Protein AF-A0A7V2AU94-F1 (afdb_monomer)

Sequence (179 aa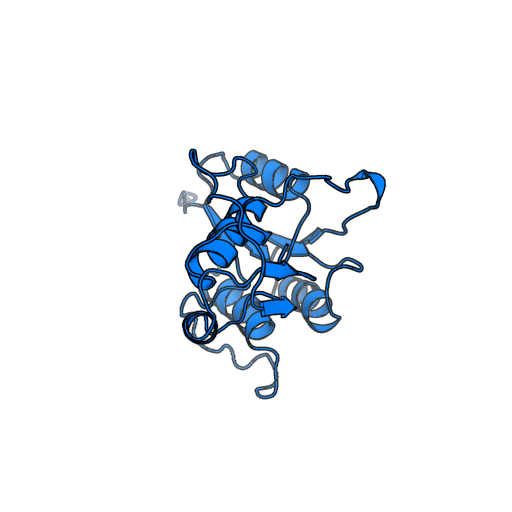):
MASSNHHKIVGYYGFPRRGLLAAARERFGPDSELVDLDLALGAPDSGLLPAAGCRIIANIVDNALHLGDRLALVVAAVGEDKCDRGRHAAMILEELGFEVVESRFPPDEYESRPLPYSVGRGPLAERIDLIMKTVVDPAPPAGPPARCEPSHGFWGVPPNDFRILDLFPETTHIYGWTR

Foldseek 3Di:
DDDDLQQAEEEEEAQFDLVVVVVVCVVRHVSHHYHYQLAPPPFDQPPPDDPVDQVSLSSNQRVDVRCPPSHQEYEQEQEVLDDVSSNVSQVVCVVVPGHYDYGYQDPVNDDDDDQLLQQAFDQVLVSLVQLVVCSNPVDRPDDRHDGDAAPEEDADDCGNDSVVSNVDHRRYGYDHRSD

Secondary structure (DSSP, 8-state):
--------EEEEESS--HHHHHHHHHHH-TTPEEEETTS---PPP-S-S-TTS-HHHHHHHHHHHHHGGGEEEEEEE-STTS-HHHHHHHHHHHHTT--EEEE---GGG------HHHHB-S-HHHHHHHHHHTTT--S--SSPPPB---SEEEESSPPS-GGGGGGS-TTEEEEGGG-

Mean predicted aligned error: 4.86 Å

pLDDT: mean 90.75, std 10.94, range [35.84, 98.44]

Solvent-accessible surface area (backbone atoms only — not comparable to full-atom values): 10432 Å² total; per-residue (Å²): 129,85,79,74,84,65,76,40,28,36,35,30,32,84,81,42,51,55,69,58,56,49,53,49,28,68,73,68,34,88,86,36,46,80,42,67,24,50,46,85,82,76,50,63,86,72,77,84,64,66,88,94,52,62,64,44,56,48,24,35,56,19,37,50,61,66,47,39,93,38,46,63,33,32,40,31,23,50,27,95,92,38,55,68,66,48,36,49,48,48,56,52,41,42,75,73,69,46,51,68,44,83,22,60,81,56,80,92,72,65,78,91,69,88,58,45,59,26,41,13,45,45,58,43,45,61,32,50,52,53,47,58,52,35,64,84,40,80,72,74,68,95,74,70,46,59,75,52,75,65,82,45,77,45,74,42,65,84,60,90,60,54,72,66,35,70,76,50,60,34,37,37,24,50,35,70,78,55,104

Nearest PDB structures (foldseek):
  5hj7-assembly1_A  TM=2.793E-01  e=5.384E-01  Mycobacterium tuberculosis H37Rv
  4g0u-assembly1_A  TM=2.849E-01  e=7.934E-01  Homo sapiens
  4tkx-assembly1_L  TM=3.675E-01  e=3.990E+00  Porphyromonas gingivalis
  8ioj-assembly1_K  TM=2.837E-01  e=9.860E+00  Synechococcus elongatus PCC 6301
  8io2-assembly1_G  TM=2.495E-01  e=9.243E+00  Synechococcus elongatus PCC 6301

Radius of gyration: 17.21 Å; Cα contacts (8 Å, |Δi|>4): 286; chains: 1; bounding box: 43×35×59 Å

Structure (mmCIF, N/CA/C/O backbone):
data_AF-A0A7V2AU94-F1
#
_entry.id   AF-A0A7V2AU94-F1
#
loop_
_atom_site.group_PDB
_atom_site.id
_atom_site.type_symbol
_atom_site.label_atom_id
_atom_site.label_alt_id
_atom_site.label_comp_id
_atom_site.label_asym_id
_atom_site.label_entity_id
_atom_site.label_seq_id
_atom_site.pdbx_PDB_ins_code
_atom_site.Cartn_x
_atom_site.Cartn_y
_atom_site.Cartn_z
_atom_site.occupancy
_atom_site.B_iso_or_equiv
_atom_site.auth_seq_id
_atom_site.auth_comp_id
_atom_site.auth_asym_id
_atom_site.auth_atom_id
_atom_site.pdbx_PDB_model_num
ATOM 1 N N . MET A 1 1 ? -8.373 -3.678 35.884 1.00 36.84 1 MET A N 1
ATOM 2 C CA . MET A 1 1 ? -8.410 -4.813 34.937 1.00 36.84 1 MET A CA 1
ATOM 3 C C . MET A 1 1 ? -7.194 -4.662 34.047 1.00 36.84 1 MET A C 1
ATOM 5 O O . MET A 1 1 ? -6.996 -3.575 33.522 1.00 36.84 1 MET A O 1
ATOM 9 N N . ALA A 1 2 ? -6.309 -5.656 34.037 1.00 35.84 2 ALA A N 1
ATOM 10 C CA . ALA A 1 2 ? -5.011 -5.564 33.379 1.00 35.84 2 ALA A CA 1
ATOM 11 C C . ALA A 1 2 ? -5.200 -5.370 31.867 1.00 35.84 2 ALA A C 1
ATOM 13 O O . ALA A 1 2 ? -5.785 -6.226 31.211 1.00 35.84 2 ALA A O 1
ATOM 14 N N . SER A 1 3 ? -4.735 -4.233 31.346 1.00 41.66 3 SER A N 1
ATOM 15 C CA . SER A 1 3 ? -4.613 -3.989 29.910 1.00 41.66 3 SER A CA 1
ATOM 16 C C . SER A 1 3 ? -3.609 -4.997 29.366 1.00 41.66 3 SER A C 1
ATOM 18 O O . SER A 1 3 ? -2.407 -4.856 29.595 1.00 41.66 3 SER A O 1
ATOM 20 N N . SER A 1 4 ? -4.096 -6.056 28.719 1.00 46.31 4 SER A N 1
ATOM 21 C CA . SER A 1 4 ? -3.248 -6.953 27.949 1.00 46.31 4 SER A CA 1
ATOM 22 C C . SER A 1 4 ? -2.490 -6.107 26.931 1.00 46.31 4 SER A C 1
ATOM 24 O O . SER A 1 4 ? -3.073 -5.366 26.140 1.00 46.31 4 SER A O 1
ATOM 26 N N . ASN A 1 5 ? -1.166 -6.176 27.003 1.00 48.56 5 ASN A N 1
ATOM 27 C CA . ASN A 1 5 ? -0.245 -5.500 26.102 1.00 48.56 5 ASN A CA 1
ATOM 28 C C . ASN A 1 5 ? -0.288 -6.212 24.734 1.00 48.56 5 ASN A C 1
ATOM 30 O O . ASN A 1 5 ? 0.670 -6.861 24.320 1.00 48.56 5 ASN A O 1
ATOM 34 N N . HIS A 1 6 ? -1.453 -6.211 24.078 1.00 56.62 6 HIS A N 1
ATOM 35 C CA . HIS A 1 6 ? -1.570 -6.691 22.710 1.00 56.62 6 HIS A CA 1
ATOM 36 C C . HIS A 1 6 ? -0.678 -5.801 21.855 1.00 56.62 6 HIS A C 1
ATOM 38 O O . HIS A 1 6 ? -0.854 -4.585 21.876 1.00 56.62 6 HIS A O 1
ATOM 44 N N . HIS A 1 7 ? 0.270 -6.405 21.130 1.00 67.00 7 HIS A N 1
ATOM 45 C CA . HIS A 1 7 ? 0.991 -5.718 20.063 1.00 67.00 7 HIS A CA 1
ATOM 46 C C . HIS A 1 7 ? -0.040 -5.004 19.190 1.00 67.00 7 HIS A C 1
ATOM 48 O O . HIS A 1 7 ? -0.907 -5.641 18.586 1.00 67.00 7 HIS A O 1
ATOM 54 N N . LYS A 1 8 ? -0.002 -3.675 19.233 1.00 85.62 8 LYS A N 1
ATOM 55 C CA . LYS A 1 8 ? -0.923 -2.814 18.507 1.00 85.62 8 LYS A CA 1
ATOM 56 C C . LYS A 1 8 ? -0.414 -2.691 17.074 1.00 85.62 8 LYS A C 1
ATOM 58 O O . LYS A 1 8 ? 0.750 -2.361 16.854 1.00 85.62 8 LYS A O 1
ATOM 63 N N . ILE A 1 9 ? -1.289 -3.003 16.127 1.00 95.38 9 ILE A N 1
ATOM 64 C CA . ILE A 1 9 ? -1.027 -2.956 14.689 1.00 95.38 9 ILE A CA 1
ATOM 65 C C . ILE A 1 9 ? -1.516 -1.611 14.163 1.00 95.38 9 ILE A C 1
ATOM 67 O O . ILE A 1 9 ? -2.618 -1.176 14.496 1.00 95.38 9 ILE A O 1
ATOM 71 N N . VAL A 1 10 ? -0.716 -0.969 13.324 1.00 97.00 10 VAL A N 1
ATOM 72 C CA . VAL A 1 10 ? -1.120 0.202 12.550 1.00 97.00 10 VAL A CA 1
ATOM 73 C C . VAL A 1 10 ? -1.365 -0.258 11.121 1.00 97.00 10 VAL A C 1
ATOM 75 O O . VAL A 1 10 ? -0.441 -0.656 10.412 1.00 97.00 10 VAL A O 1
ATOM 78 N N . GLY A 1 11 ? -2.624 -0.223 10.700 1.00 97.62 11 GLY A N 1
ATOM 79 C CA . GLY A 1 11 ? -2.990 -0.490 9.317 1.00 97.62 11 GLY A CA 1
ATOM 80 C C . GLY A 1 11 ? -2.738 0.737 8.452 1.00 97.62 11 GLY A C 1
ATOM 81 O O . GLY A 1 11 ? -2.863 1.873 8.910 1.00 97.62 11 GLY A O 1
ATOM 82 N N . TYR A 1 12 ? -2.413 0.529 7.187 1.00 97.56 12 TYR A N 1
ATOM 83 C CA . TYR A 1 12 ? -2.373 1.597 6.197 1.00 97.56 12 TYR A CA 1
ATOM 84 C C . TYR A 1 12 ? -2.779 1.074 4.824 1.00 97.56 12 TYR A C 1
ATOM 86 O O . TYR A 1 12 ? -2.771 -0.131 4.601 1.00 97.56 12 TYR A O 1
ATOM 94 N N . TYR A 1 13 ? -3.149 1.962 3.906 1.00 96.25 13 TYR A N 1
ATOM 95 C CA . TYR A 1 13 ? -3.383 1.586 2.511 1.00 96.25 13 TYR A CA 1
ATOM 96 C C . TYR A 1 13 ? -3.096 2.744 1.556 1.00 96.25 13 TYR A C 1
ATOM 98 O O . TYR A 1 13 ? -3.179 3.917 1.932 1.00 96.25 13 TYR A O 1
ATOM 106 N N . GLY A 1 14 ? -2.826 2.423 0.289 1.00 92.44 14 GLY A N 1
ATOM 107 C CA . GLY A 1 14 ? -2.377 3.382 -0.715 1.00 92.44 14 GLY A CA 1
ATOM 108 C C . GLY A 1 14 ? -0.988 3.941 -0.410 1.00 92.44 14 GLY A C 1
ATOM 109 O O . GLY A 1 14 ? -0.134 3.250 0.138 1.00 92.44 14 GLY A O 1
ATOM 110 N N . PHE A 1 15 ? -0.767 5.208 -0.768 1.00 90.69 15 PHE A N 1
ATOM 111 C CA . PHE A 1 15 ? 0.488 5.912 -0.508 1.00 90.69 15 PHE A CA 1
ATOM 112 C C . PHE A 1 15 ? 0.282 7.030 0.527 1.00 90.69 15 PHE A C 1
ATOM 114 O O . PHE A 1 15 ? 0.257 8.213 0.178 1.00 90.69 15 PHE A O 1
ATOM 121 N N . PRO A 1 16 ? 0.062 6.687 1.811 1.00 92.50 16 PRO A N 1
ATOM 122 C CA . PRO A 1 16 ? -0.135 7.695 2.834 1.00 92.50 16 PRO A CA 1
ATOM 123 C C . PRO A 1 16 ? 1.164 8.458 3.110 1.00 92.50 16 PRO A C 1
ATOM 125 O O . PRO A 1 16 ? 2.274 7.961 2.915 1.00 92.50 16 PRO A O 1
ATOM 128 N N . ARG A 1 17 ? 1.026 9.674 3.638 1.00 91.50 17 ARG A N 1
ATOM 129 C CA . ARG A 1 17 ? 2.153 10.499 4.066 1.00 91.50 17 ARG A CA 1
ATOM 130 C C . ARG A 1 17 ? 2.955 9.768 5.134 1.00 91.50 17 ARG A C 1
ATOM 132 O O . ARG A 1 17 ? 2.431 9.406 6.189 1.00 91.50 17 ARG A O 1
ATOM 139 N N . ARG A 1 18 ? 4.262 9.645 4.917 1.00 88.94 18 ARG A N 1
ATOM 140 C CA . ARG A 1 18 ? 5.166 8.990 5.873 1.00 88.94 18 ARG A CA 1
ATOM 141 C C . ARG A 1 18 ? 5.208 9.657 7.236 1.00 88.94 18 ARG A C 1
ATOM 143 O O . ARG A 1 18 ? 5.352 8.959 8.231 1.00 88.94 18 ARG A O 1
ATOM 150 N N . GLY A 1 19 ? 5.038 10.979 7.295 1.00 91.00 19 GLY A N 1
ATOM 151 C CA . GLY A 1 19 ? 4.930 11.694 8.567 1.00 91.00 19 GLY A CA 1
ATOM 152 C C . GLY A 1 19 ? 3.781 11.174 9.438 1.00 91.00 19 GLY A C 1
ATOM 153 O O . GLY A 1 19 ? 3.938 11.070 10.649 1.00 91.00 19 GLY A O 1
ATOM 154 N N . LEU A 1 20 ? 2.662 10.760 8.829 1.00 94.12 20 LEU A N 1
ATOM 155 C CA . LEU A 1 20 ? 1.528 10.176 9.552 1.00 94.12 20 LEU A CA 1
ATOM 156 C C . LEU A 1 20 ? 1.828 8.750 10.024 1.00 94.12 20 LEU A C 1
ATOM 158 O O . LEU A 1 20 ? 1.499 8.403 11.155 1.00 94.12 20 LEU A O 1
ATOM 162 N N . LEU A 1 21 ? 2.507 7.945 9.201 1.00 93.19 21 LEU A N 1
ATOM 163 C CA . LEU A 1 21 ? 2.978 6.615 9.604 1.00 93.19 21 LEU A CA 1
ATOM 164 C C . LEU A 1 21 ? 3.995 6.695 10.756 1.00 93.19 21 LEU A C 1
ATOM 166 O O . LEU A 1 21 ? 3.933 5.904 11.696 1.00 93.19 21 LEU A O 1
ATOM 170 N N . ALA A 1 22 ? 4.910 7.665 10.713 1.00 91.44 22 ALA A N 1
ATOM 171 C CA . ALA A 1 22 ? 5.879 7.910 11.777 1.00 91.44 22 ALA A CA 1
ATOM 172 C C . ALA A 1 22 ? 5.186 8.356 13.072 1.00 91.44 22 ALA A C 1
ATOM 174 O O . ALA A 1 22 ? 5.412 7.748 14.115 1.00 91.44 22 ALA A O 1
ATOM 175 N N . ALA A 1 23 ? 4.273 9.331 12.998 1.00 93.81 23 ALA A N 1
ATOM 176 C CA . ALA A 1 23 ? 3.490 9.789 14.147 1.00 93.81 23 ALA A CA 1
ATOM 177 C C . ALA A 1 23 ? 2.641 8.662 14.766 1.00 93.81 23 ALA A C 1
ATOM 179 O O . ALA A 1 23 ? 2.518 8.561 15.987 1.00 93.81 23 ALA A O 1
ATOM 180 N N . ALA A 1 24 ? 2.087 7.775 13.934 1.00 93.94 24 ALA A N 1
ATOM 181 C CA . ALA A 1 24 ? 1.397 6.577 14.393 1.00 93.94 24 ALA A CA 1
ATOM 182 C C . ALA A 1 24 ? 2.338 5.647 15.180 1.00 93.94 24 ALA A C 1
ATOM 184 O O . ALA A 1 24 ? 2.018 5.258 16.304 1.00 93.94 24 ALA A O 1
ATOM 185 N N . ARG A 1 25 ? 3.531 5.345 14.653 1.00 90.19 25 ARG A N 1
ATOM 186 C CA . ARG A 1 25 ? 4.523 4.532 15.378 1.00 90.19 25 ARG A CA 1
ATOM 187 C C . ARG A 1 25 ? 5.003 5.198 16.666 1.00 90.19 25 ARG A C 1
ATOM 189 O O . ARG A 1 25 ? 5.169 4.519 17.670 1.00 90.19 25 ARG A O 1
ATOM 196 N N . GLU A 1 26 ? 5.181 6.514 16.680 1.00 91.75 26 GLU A N 1
ATOM 197 C CA . GLU A 1 26 ? 5.523 7.254 17.901 1.00 91.75 26 GLU A CA 1
ATOM 198 C C . GLU A 1 26 ? 4.424 7.133 18.964 1.00 91.75 26 GLU A C 1
ATOM 200 O O . GLU A 1 26 ? 4.722 6.934 20.142 1.00 91.75 26 GLU A O 1
ATOM 205 N N . ARG A 1 27 ? 3.151 7.190 18.553 1.00 93.75 27 ARG A N 1
ATOM 206 C CA . ARG A 1 27 ? 2.002 7.086 19.461 1.00 93.75 27 ARG A CA 1
ATOM 207 C C . ARG A 1 27 ? 1.816 5.684 20.045 1.00 93.75 27 ARG A C 1
ATOM 209 O O . ARG A 1 27 ? 1.464 5.571 21.217 1.00 93.75 27 ARG A O 1
ATOM 216 N N . PHE A 1 28 ? 2.005 4.633 19.248 1.00 91.31 28 PHE A N 1
ATOM 217 C CA . PHE A 1 28 ? 1.718 3.247 19.657 1.00 91.31 28 PHE A CA 1
ATOM 218 C C . PHE A 1 28 ? 2.963 2.421 20.006 1.00 91.31 28 PHE A C 1
ATOM 220 O O . PHE A 1 28 ? 2.836 1.294 20.482 1.00 91.31 28 PHE A O 1
ATOM 227 N N . GLY A 1 29 ? 4.152 2.999 19.838 1.00 86.88 29 GLY A N 1
ATOM 228 C CA . GLY A 1 29 ? 5.441 2.405 20.170 1.00 86.88 29 GLY A CA 1
ATOM 229 C C . GLY A 1 29 ? 6.247 2.003 18.928 1.00 86.88 29 GLY A C 1
ATOM 230 O O . GLY A 1 29 ? 5.673 1.612 17.908 1.00 86.88 29 GLY A O 1
ATOM 231 N N . PRO A 1 30 ? 7.591 2.051 18.996 1.00 81.88 30 PRO A N 1
ATOM 232 C CA . PRO A 1 30 ? 8.464 1.758 17.855 1.00 81.88 30 PRO A CA 1
ATOM 233 C C . PRO A 1 30 ? 8.320 0.321 17.332 1.00 81.88 30 PRO A C 1
ATOM 235 O O . PRO A 1 30 ? 8.557 0.096 16.145 1.00 81.88 30 PRO A O 1
ATOM 238 N N . ASP A 1 31 ? 7.888 -0.606 18.189 1.00 83.62 31 ASP A N 1
ATOM 239 C CA . ASP A 1 31 ? 7.641 -2.017 17.867 1.00 83.62 31 ASP A CA 1
ATOM 240 C C . ASP A 1 31 ? 6.240 -2.269 17.278 1.00 83.62 31 ASP A C 1
ATOM 242 O O . ASP A 1 31 ? 5.876 -3.417 17.020 1.00 83.62 31 ASP A O 1
ATOM 246 N N . SER A 1 32 ? 5.429 -1.220 17.077 1.00 87.25 32 SER A N 1
ATOM 247 C CA . SER A 1 32 ? 4.147 -1.355 16.380 1.00 87.25 32 SER A CA 1
ATOM 248 C C . SER A 1 32 ? 4.367 -1.802 14.936 1.00 87.25 32 SER A C 1
ATOM 250 O O . SER A 1 32 ? 5.183 -1.248 14.193 1.00 87.25 32 SER A O 1
ATOM 252 N N . GLU A 1 33 ? 3.629 -2.836 14.546 1.00 92.19 33 GLU A N 1
ATOM 253 C CA . GLU A 1 33 ? 3.683 -3.393 13.202 1.00 92.19 33 GLU A CA 1
ATOM 254 C C . GLU A 1 33 ? 2.899 -2.494 12.241 1.00 92.19 33 GLU A C 1
ATOM 256 O O . GLU A 1 33 ? 1.748 -2.146 12.515 1.00 92.19 33 GLU A O 1
ATOM 261 N N . LEU A 1 34 ? 3.516 -2.133 11.112 1.00 94.06 34 LEU A N 1
ATOM 262 C CA . LEU A 1 34 ? 2.830 -1.478 10.001 1.00 94.06 34 LEU A CA 1
ATOM 263 C C . LEU A 1 34 ? 2.335 -2.545 9.024 1.00 94.06 34 LEU A C 1
ATOM 265 O O . LEU A 1 34 ? 3.146 -3.249 8.423 1.00 94.06 34 LEU A O 1
ATOM 269 N N . VAL A 1 35 ? 1.022 -2.630 8.833 1.00 95.75 35 VAL A N 1
ATOM 270 C CA . VAL A 1 35 ? 0.394 -3.619 7.948 1.00 95.75 35 VAL A CA 1
ATOM 271 C C . VAL A 1 35 ? -0.273 -2.920 6.771 1.00 95.75 35 VAL A C 1
ATOM 273 O O . VAL A 1 35 ? -1.150 -2.079 6.963 1.00 95.75 35 VAL A O 1
ATOM 276 N N . ASP A 1 36 ? 0.126 -3.296 5.555 1.00 95.88 36 ASP A N 1
ATOM 277 C CA . ASP A 1 36 ? -0.529 -2.847 4.326 1.00 95.88 36 ASP A CA 1
ATOM 278 C C . ASP A 1 36 ? -1.849 -3.604 4.132 1.00 95.88 36 ASP A C 1
ATOM 280 O O . ASP A 1 36 ? -1.872 -4.813 3.886 1.00 95.88 36 ASP A O 1
ATOM 284 N N . LEU A 1 37 ? -2.958 -2.884 4.258 1.00 97.31 37 LEU A N 1
ATOM 285 C CA . LEU A 1 37 ? -4.305 -3.417 4.131 1.00 97.31 37 LEU A CA 1
ATOM 286 C C . LEU A 1 37 ? -4.730 -3.603 2.664 1.00 97.31 37 LEU A C 1
ATOM 288 O O . LEU A 1 37 ? -5.718 -4.299 2.433 1.00 97.31 37 LEU A O 1
ATOM 292 N N . ASP A 1 38 ? -4.003 -3.052 1.677 1.00 94.38 38 ASP A N 1
ATOM 293 C CA . ASP A 1 38 ? -4.271 -3.299 0.248 1.00 94.38 38 ASP A CA 1
ATOM 294 C C . ASP A 1 38 ? -3.996 -4.780 -0.127 1.00 94.38 38 ASP A C 1
ATOM 296 O O . ASP A 1 38 ? -4.564 -5.312 -1.093 1.00 94.38 38 ASP A O 1
ATOM 300 N N . LEU A 1 39 ? -3.144 -5.467 0.647 1.00 93.25 39 LEU A N 1
ATOM 301 C CA . LEU A 1 39 ? -2.669 -6.827 0.381 1.00 93.25 39 LEU A CA 1
ATOM 302 C C . LEU A 1 39 ? -3.692 -7.919 0.721 1.00 93.25 39 LEU A C 1
ATOM 304 O O . LEU A 1 39 ? -4.502 -7.812 1.639 1.00 93.25 39 LEU A O 1
ATOM 308 N N . ALA A 1 40 ? -3.602 -9.046 0.015 1.00 92.94 40 ALA A N 1
ATOM 309 C CA . ALA A 1 40 ? -4.390 -10.237 0.314 1.00 92.94 40 ALA A CA 1
ATOM 310 C C . ALA A 1 40 ? -3.791 -11.010 1.509 1.00 92.94 40 ALA A C 1
ATOM 312 O O . ALA A 1 40 ? -3.080 -11.996 1.324 1.00 92.94 40 ALA A O 1
ATOM 313 N N . LEU A 1 41 ? -4.093 -10.583 2.742 1.00 93.81 41 LEU A N 1
ATOM 314 C CA . LEU A 1 41 ? -3.570 -11.194 3.979 1.00 93.81 41 LEU A CA 1
ATOM 315 C C . LEU A 1 41 ? -4.317 -12.472 4.408 1.00 93.81 41 LEU A C 1
ATOM 317 O O . LEU A 1 41 ? -4.023 -13.048 5.453 1.00 93.81 41 LEU A O 1
ATOM 321 N N . GLY A 1 42 ? -5.289 -12.923 3.609 1.00 94.50 42 GLY A N 1
ATOM 322 C CA . GLY A 1 42 ? -6.082 -14.124 3.885 1.00 94.50 42 GLY A CA 1
ATOM 323 C C . GLY A 1 42 ? -7.261 -13.907 4.838 1.00 94.50 42 GLY A C 1
ATOM 324 O O . GLY A 1 42 ? -7.807 -14.887 5.344 1.00 94.50 42 GLY A O 1
ATOM 325 N N . ALA A 1 43 ? -7.664 -12.656 5.079 1.00 97.12 43 ALA A N 1
ATOM 326 C CA . ALA A 1 43 ? -8.885 -12.354 5.816 1.00 97.12 43 ALA A CA 1
ATOM 327 C C . ALA A 1 43 ? -10.132 -12.944 5.118 1.00 97.12 43 ALA A C 1
ATOM 329 O O . ALA A 1 43 ? -10.175 -13.015 3.884 1.00 97.12 43 ALA A O 1
ATOM 330 N N . PRO A 1 44 ? -11.142 -13.396 5.883 1.00 97.19 44 PRO A N 1
ATOM 331 C CA . PRO A 1 44 ? -12.405 -13.855 5.317 1.00 97.19 44 PRO A CA 1
ATOM 332 C C . PRO A 1 44 ? -13.193 -12.685 4.710 1.00 97.19 44 PRO A C 1
ATOM 334 O O . PRO A 1 44 ? -13.158 -11.579 5.241 1.00 97.19 44 PRO A O 1
ATOM 337 N N . ASP A 1 45 ? -13.947 -12.962 3.643 1.00 96.19 45 ASP A N 1
ATOM 338 C CA . ASP A 1 45 ? -14.870 -11.993 3.036 1.00 96.19 45 ASP A CA 1
ATOM 339 C C . ASP A 1 45 ? -15.940 -11.582 4.058 1.00 96.19 45 ASP A C 1
ATOM 341 O O . ASP A 1 45 ? -16.688 -12.424 4.566 1.00 96.19 45 ASP A O 1
ATOM 345 N N . SER A 1 46 ? -15.995 -10.290 4.373 1.00 94.94 46 SER A N 1
ATOM 346 C CA . SER A 1 46 ? -16.957 -9.725 5.320 1.00 94.94 46 SER A CA 1
ATOM 347 C C . SER A 1 46 ? -18.385 -9.671 4.775 1.00 94.94 46 SER A C 1
ATOM 349 O O . SER A 1 46 ? -19.333 -9.545 5.551 1.00 94.94 46 SER A O 1
ATOM 351 N N . GLY A 1 47 ? -18.561 -9.722 3.450 1.00 94.56 47 GLY A N 1
ATOM 352 C CA . GLY A 1 47 ? -19.846 -9.526 2.781 1.00 94.56 47 GLY A CA 1
ATOM 353 C C . GLY A 1 47 ? -20.393 -8.094 2.861 1.00 94.56 47 GLY A C 1
ATOM 354 O O . GLY A 1 47 ? -21.522 -7.857 2.431 1.00 94.56 47 GLY A O 1
ATOM 355 N N . LEU A 1 48 ? -19.625 -7.134 3.397 1.00 93.62 48 LEU A N 1
ATOM 356 C CA . LEU A 1 48 ? -20.052 -5.734 3.522 1.00 93.62 48 LEU A CA 1
ATOM 357 C C . LEU A 1 48 ? -19.988 -4.970 2.199 1.00 93.62 48 LEU A C 1
ATOM 359 O O . LEU A 1 48 ? -20.720 -3.999 2.003 1.00 93.62 48 LEU A O 1
ATOM 363 N N . LEU A 1 49 ? -19.105 -5.387 1.291 1.00 94.62 49 LEU A N 1
ATOM 364 C CA . LEU A 1 49 ? -18.908 -4.727 0.007 1.00 94.62 49 LEU A CA 1
ATOM 365 C C . LEU A 1 49 ? -19.556 -5.511 -1.142 1.00 94.62 49 LEU A C 1
ATOM 367 O O . LEU A 1 49 ? -19.641 -6.739 -1.098 1.00 94.62 49 LEU A O 1
ATOM 371 N N . PRO A 1 50 ? -19.967 -4.835 -2.232 1.00 92.94 50 PRO A N 1
ATOM 372 C CA . PRO A 1 50 ? -20.469 -5.521 -3.416 1.00 92.94 50 PRO A CA 1
ATOM 373 C C . PRO A 1 50 ? -19.431 -6.478 -4.017 1.00 92.94 50 PRO A C 1
ATOM 375 O O . PRO A 1 50 ? -18.298 -6.080 -4.294 1.00 92.94 50 PRO A O 1
ATOM 378 N N . ALA A 1 51 ? -19.855 -7.704 -4.341 1.00 90.25 51 ALA A N 1
ATOM 379 C CA . ALA A 1 51 ? -18.988 -8.735 -4.925 1.00 90.25 51 ALA A CA 1
ATOM 380 C C . ALA A 1 51 ? -18.348 -8.324 -6.269 1.00 90.25 51 ALA A C 1
ATOM 382 O O . ALA A 1 51 ? -17.232 -8.734 -6.580 1.00 90.25 51 ALA A O 1
ATOM 383 N N . ALA A 1 52 ? -19.007 -7.459 -7.052 1.00 91.06 52 ALA A N 1
ATOM 384 C CA . ALA A 1 52 ? -18.466 -6.861 -8.284 1.00 91.06 52 ALA A CA 1
ATOM 385 C C . ALA A 1 52 ? -17.492 -5.685 -7.999 1.00 91.06 52 ALA A C 1
ATOM 387 O O . ALA A 1 52 ? -17.480 -4.646 -8.672 1.00 91.06 52 ALA A O 1
ATOM 388 N N . GLY A 1 53 ? -16.718 -5.826 -6.926 1.00 90.00 53 GLY A N 1
ATOM 389 C CA . GLY A 1 53 ? -15.864 -4.815 -6.323 1.00 90.00 53 GLY A CA 1
ATOM 390 C C . GLY A 1 53 ? -14.431 -4.805 -6.856 1.00 90.00 53 GLY A C 1
ATOM 391 O O . GLY A 1 53 ? -13.986 -5.712 -7.552 1.00 90.00 53 GLY A O 1
ATOM 392 N N . CYS A 1 54 ? -13.675 -3.769 -6.480 1.00 93.19 54 CYS A N 1
ATOM 393 C CA . CYS A 1 54 ? -12.219 -3.826 -6.593 1.00 93.19 54 CYS A CA 1
ATOM 394 C C . CYS A 1 54 ? -11.720 -4.698 -5.439 1.00 93.19 54 CYS A C 1
ATOM 396 O O . CYS A 1 54 ? -12.011 -4.378 -4.288 1.00 93.19 54 CYS A O 1
ATOM 398 N N . ARG A 1 55 ? -10.975 -5.771 -5.732 1.00 94.62 55 ARG A N 1
ATOM 399 C CA . ARG A 1 55 ? -10.504 -6.699 -4.693 1.00 94.62 55 ARG A CA 1
ATOM 400 C C . ARG A 1 55 ? -9.622 -6.017 -3.648 1.00 94.62 55 ARG A C 1
ATOM 402 O O . ARG A 1 55 ? -9.770 -6.320 -2.478 1.00 94.62 55 ARG A O 1
ATOM 409 N N . ILE A 1 56 ? -8.790 -5.059 -4.049 1.00 94.75 56 ILE A N 1
ATOM 410 C CA . ILE A 1 56 ? -7.954 -4.291 -3.115 1.00 94.75 56 ILE A CA 1
ATOM 411 C C . ILE A 1 56 ? -8.822 -3.587 -2.060 1.00 94.75 56 ILE A C 1
ATOM 413 O O . ILE A 1 56 ? -8.505 -3.609 -0.883 1.00 94.75 56 ILE A O 1
ATOM 417 N N . ILE A 1 57 ? -9.973 -3.034 -2.457 1.00 96.44 57 ILE A N 1
ATOM 418 C CA . ILE A 1 57 ? -10.882 -2.355 -1.521 1.00 96.44 57 ILE A CA 1
ATOM 419 C C . ILE A 1 57 ? -11.555 -3.344 -0.564 1.00 96.44 57 ILE A C 1
ATOM 421 O O . ILE A 1 57 ? -11.727 -3.028 0.608 1.00 96.44 57 ILE A O 1
ATOM 425 N N . ALA A 1 58 ? -11.900 -4.542 -1.047 1.00 96.81 58 ALA A N 1
ATOM 426 C CA . ALA A 1 58 ? -12.378 -5.618 -0.181 1.00 96.81 58 ALA A CA 1
ATOM 427 C C . ALA A 1 58 ? -11.301 -6.050 0.818 1.00 96.81 58 ALA A C 1
ATOM 429 O O . ALA A 1 58 ? -11.584 -6.072 2.009 1.00 96.81 58 ALA A O 1
ATOM 430 N N . ASN A 1 59 ? -10.056 -6.249 0.366 1.00 97.44 59 ASN A N 1
ATOM 431 C CA . ASN A 1 59 ? -8.936 -6.564 1.251 1.00 97.44 59 ASN A CA 1
ATOM 432 C C . ASN A 1 59 ? -8.804 -5.525 2.373 1.00 97.44 59 ASN A C 1
ATOM 434 O O . ASN A 1 59 ? -8.688 -5.923 3.525 1.00 97.44 59 ASN A O 1
ATOM 438 N N . ILE A 1 60 ? -8.895 -4.220 2.074 1.00 97.94 60 ILE A N 1
ATOM 439 C CA . ILE A 1 60 ? -8.788 -3.170 3.101 1.00 97.94 60 ILE A CA 1
ATOM 440 C C . ILE A 1 60 ? -9.798 -3.394 4.235 1.00 97.94 60 ILE A C 1
ATOM 442 O O . ILE A 1 60 ? -9.424 -3.399 5.409 1.00 97.94 60 ILE A O 1
ATOM 446 N N . VAL A 1 61 ? -11.072 -3.587 3.882 1.00 98.25 61 VAL A N 1
ATOM 447 C CA . VAL A 1 61 ? -12.166 -3.740 4.853 1.00 98.25 61 VAL A CA 1
ATOM 448 C C . VAL A 1 61 ? -12.094 -5.093 5.565 1.00 98.25 61 VAL A C 1
ATOM 450 O O . VA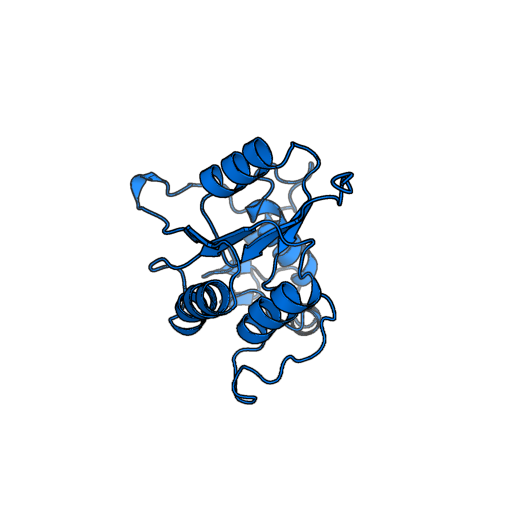L A 1 61 ? -12.173 -5.147 6.792 1.00 98.25 61 VAL A O 1
ATOM 453 N N . ASP A 1 62 ? -11.885 -6.176 4.818 1.00 98.19 62 ASP A N 1
ATOM 454 C CA . ASP A 1 62 ? -11.826 -7.540 5.348 1.00 98.19 62 ASP A CA 1
ATOM 455 C C . ASP A 1 62 ? -10.633 -7.713 6.298 1.00 98.19 62 ASP A C 1
ATOM 457 O O . ASP A 1 62 ? -10.780 -8.250 7.399 1.00 98.19 62 ASP A O 1
ATOM 461 N N . ASN A 1 63 ? -9.457 -7.199 5.921 1.00 98.44 63 ASN A N 1
ATOM 462 C CA . ASN A 1 63 ? -8.267 -7.218 6.767 1.00 98.44 63 ASN A CA 1
ATOM 463 C C . ASN A 1 63 ? -8.498 -6.416 8.050 1.00 98.44 63 ASN A C 1
ATOM 465 O O . ASN A 1 63 ? -8.167 -6.904 9.129 1.00 98.44 63 ASN A O 1
ATOM 469 N N . ALA A 1 64 ? -9.086 -5.219 7.963 1.00 98.31 64 ALA A N 1
ATOM 470 C CA . 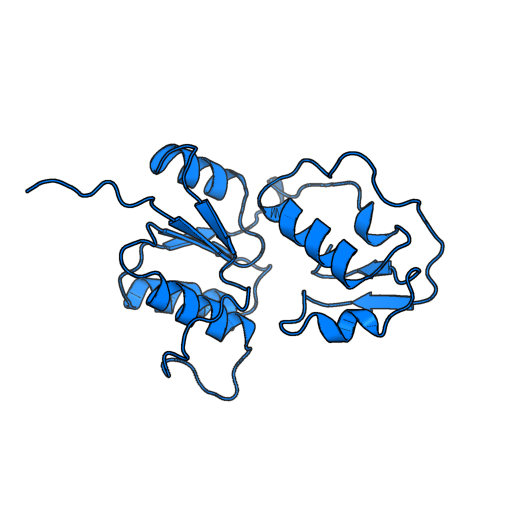ALA A 1 64 ? -9.342 -4.400 9.144 1.00 98.31 64 ALA A CA 1
ATOM 471 C C . ALA A 1 64 ? -10.276 -5.102 10.144 1.00 98.31 64 ALA A C 1
ATOM 473 O O . ALA A 1 64 ? -9.952 -5.214 11.329 1.00 98.31 64 ALA A O 1
ATOM 474 N N . LEU A 1 65 ? -11.384 -5.665 9.653 1.00 98.06 65 LEU A N 1
ATOM 475 C CA . LEU A 1 65 ? -12.322 -6.447 10.461 1.00 98.06 65 LEU A CA 1
ATOM 476 C C . LEU A 1 65 ? -11.678 -7.691 11.069 1.00 98.06 65 LEU A C 1
ATOM 478 O O . LEU A 1 65 ? -11.907 -8.000 12.237 1.00 98.06 65 LEU A O 1
ATOM 482 N N . HIS A 1 66 ? -10.850 -8.396 10.299 1.00 97.75 66 HIS A N 1
ATOM 483 C CA . HIS A 1 66 ? -10.158 -9.588 10.774 1.00 97.75 66 HIS A CA 1
ATOM 484 C C . HIS A 1 66 ? -9.098 -9.278 11.843 1.00 97.75 66 HIS A C 1
ATOM 486 O O . HIS A 1 6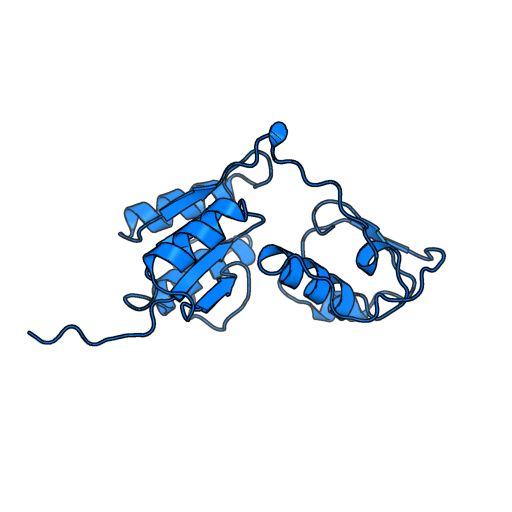6 ? -8.870 -10.072 12.762 1.00 97.75 66 HIS A O 1
ATOM 492 N N . LEU A 1 67 ? -8.434 -8.124 11.743 1.00 96.88 67 LEU A N 1
ATOM 493 C CA . LEU A 1 67 ? -7.486 -7.660 12.753 1.00 96.88 67 LEU A CA 1
ATOM 494 C C . LEU A 1 67 ? -8.203 -7.238 14.047 1.00 96.88 67 LEU A C 1
ATOM 496 O O . LEU A 1 67 ? -7.684 -7.530 15.132 1.00 96.88 67 LEU A O 1
ATOM 500 N N . GLY A 1 68 ? -9.387 -6.625 13.940 1.00 95.56 6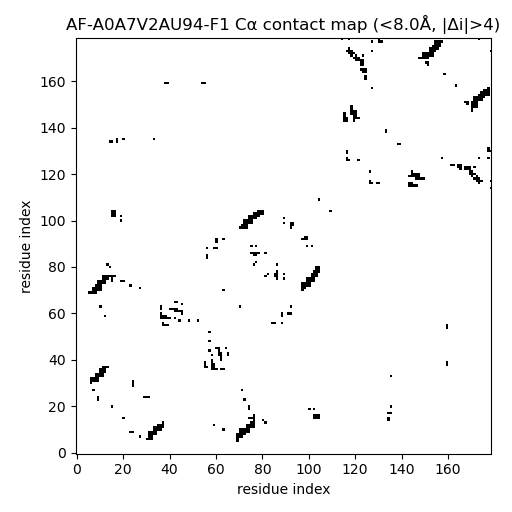8 GLY A N 1
ATOM 501 C CA . GLY A 1 68 ? -10.260 -6.279 15.067 1.00 95.56 68 GLY A CA 1
ATOM 502 C C . GLY A 1 68 ? -9.542 -5.430 16.119 1.00 95.56 68 GLY A C 1
ATOM 503 O O . GLY A 1 68 ? -8.820 -4.499 15.780 1.00 95.56 68 GLY A O 1
ATOM 504 N N . ASP A 1 69 ? -9.653 -5.801 17.398 1.00 93.69 69 ASP A N 1
ATOM 505 C CA . ASP A 1 69 ? -9.070 -5.062 18.538 1.00 93.69 69 ASP A CA 1
ATOM 506 C C . ASP A 1 69 ? -7.531 -4.917 18.510 1.00 93.69 69 ASP A C 1
ATOM 508 O O . ASP A 1 69 ? -6.944 -4.126 19.270 1.00 93.69 69 ASP A O 1
ATOM 512 N N . ARG A 1 70 ? -6.851 -5.699 17.658 1.00 94.94 70 ARG A N 1
ATOM 513 C CA . ARG A 1 70 ? -5.404 -5.572 17.427 1.00 94.94 70 ARG A CA 1
ATOM 514 C C . ARG A 1 70 ? -5.070 -4.370 16.549 1.00 94.94 70 ARG A C 1
ATOM 516 O O . ARG A 1 70 ? -3.983 -3.815 16.707 1.00 94.94 70 ARG A O 1
ATOM 523 N N . LEU A 1 71 ? -5.978 -3.968 15.659 1.00 96.94 71 LEU A N 1
ATOM 524 C CA . LEU A 1 71 ? -5.823 -2.800 14.802 1.00 96.94 71 LEU A CA 1
ATOM 525 C C . LEU A 1 71 ? -6.071 -1.534 15.623 1.00 96.94 71 LEU A C 1
ATOM 527 O O . LEU A 1 71 ? -7.182 -1.259 16.063 1.00 96.94 71 LEU A O 1
ATOM 531 N N . ALA A 1 72 ? -5.006 -0.785 15.876 1.00 96.19 72 ALA A N 1
ATOM 532 C CA . ALA A 1 72 ? -5.037 0.411 16.705 1.00 96.19 72 ALA A CA 1
ATOM 533 C C . ALA A 1 72 ? -5.567 1.630 15.951 1.00 96.19 72 ALA A C 1
ATOM 535 O O . ALA A 1 72 ? -6.272 2.446 16.534 1.00 96.19 72 ALA A O 1
ATOM 536 N N . LEU A 1 73 ? -5.188 1.748 14.678 1.00 97.38 73 LEU A N 1
ATOM 537 C CA . LEU A 1 73 ? -5.615 2.804 13.769 1.00 97.38 73 LEU A CA 1
ATOM 538 C C . LEU A 1 73 ? -5.396 2.384 12.315 1.00 97.38 73 LEU A C 1
ATOM 540 O O . LEU A 1 73 ? -4.607 1.475 12.037 1.00 97.38 73 LEU A O 1
ATOM 544 N N . VAL A 1 74 ? -6.018 3.121 11.399 1.00 98.38 74 VAL A N 1
ATOM 545 C CA . VAL A 1 74 ? -5.763 3.037 9.960 1.00 98.38 74 VAL A CA 1
ATOM 546 C C . VAL A 1 74 ? -5.285 4.384 9.425 1.00 98.38 74 VAL A C 1
ATOM 548 O O . VAL A 1 74 ? -5.991 5.379 9.550 1.00 98.38 74 VAL A O 1
ATOM 551 N N . VAL A 1 75 ? -4.106 4.430 8.798 1.00 97.81 75 VAL A N 1
ATOM 552 C CA . VAL A 1 75 ? -3.658 5.598 8.021 1.00 97.81 75 VAL A CA 1
ATOM 553 C C . VAL A 1 75 ? -4.129 5.431 6.578 1.00 97.81 75 VAL A C 1
ATOM 555 O O . VAL A 1 75 ? -3.594 4.625 5.816 1.00 97.81 75 VAL A O 1
ATOM 558 N N . ALA A 1 76 ? -5.157 6.185 6.209 1.00 97.94 76 ALA A N 1
ATOM 559 C CA . ALA A 1 76 ? -5.924 5.988 4.987 1.00 97.94 76 ALA A CA 1
ATOM 560 C C . ALA A 1 76 ? -5.545 7.009 3.907 1.00 97.94 76 ALA A C 1
ATOM 562 O O . ALA A 1 76 ? -5.832 8.193 4.060 1.00 97.94 76 ALA A O 1
ATOM 563 N N . ALA A 1 77 ? -4.951 6.588 2.787 1.00 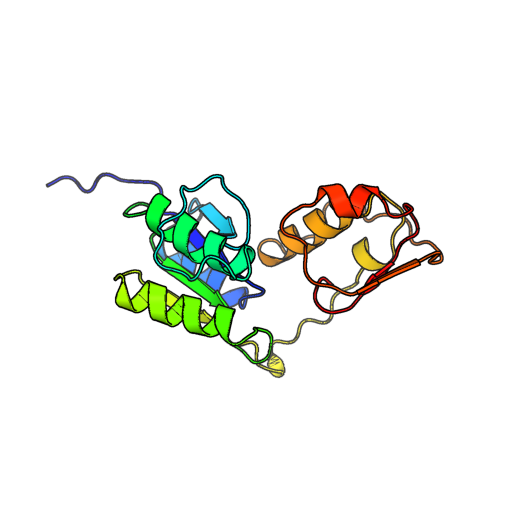95.25 77 ALA A N 1
ATOM 564 C CA . ALA A 1 77 ? -4.771 7.485 1.642 1.00 95.25 77 ALA A CA 1
ATOM 565 C C . ALA A 1 77 ? -6.127 7.810 0.982 1.00 95.25 77 ALA A C 1
ATOM 567 O O . ALA A 1 77 ? -6.786 6.930 0.421 1.00 95.25 77 ALA A O 1
ATOM 568 N N . VAL A 1 78 ? -6.538 9.080 1.033 1.00 96.00 78 VAL A N 1
ATOM 569 C CA . VAL A 1 78 ? -7.840 9.569 0.533 1.00 96.00 78 VAL A CA 1
ATOM 570 C C . VAL A 1 78 ? -7.722 10.774 -0.411 1.00 96.00 78 VAL A C 1
ATOM 572 O O . VAL A 1 78 ? -8.733 11.356 -0.814 1.00 96.00 78 VAL A O 1
ATOM 575 N N . GLY A 1 79 ? -6.499 11.183 -0.754 1.00 89.94 79 GLY A N 1
ATOM 576 C CA . GLY A 1 79 ? -6.244 12.339 -1.607 1.00 89.94 79 GLY A CA 1
ATOM 577 C C . GLY A 1 79 ? -6.636 12.132 -3.069 1.00 89.94 79 GLY A C 1
ATOM 578 O O . GLY A 1 79 ? -7.320 11.180 -3.462 1.00 89.94 79 GLY A O 1
ATOM 579 N N . GLU A 1 80 ? -6.204 13.069 -3.905 1.00 87.00 80 GLU A N 1
ATOM 580 C CA . GLU A 1 80 ? -6.292 13.041 -5.369 1.00 87.00 80 GLU A CA 1
ATOM 581 C C . GLU A 1 80 ? -5.580 11.818 -5.966 1.00 87.00 80 GLU A C 1
ATOM 583 O O . GLU A 1 80 ? -5.875 11.414 -7.089 1.00 87.00 80 GLU A O 1
ATOM 588 N N . ASP A 1 81 ? -4.696 11.204 -5.181 1.00 85.31 81 ASP A N 1
ATOM 589 C CA . ASP A 1 81 ? -3.966 9.984 -5.482 1.00 85.31 81 ASP A CA 1
ATOM 590 C C . ASP A 1 81 ? -4.820 8.698 -5.401 1.00 85.31 81 ASP A C 1
ATOM 592 O O . ASP A 1 81 ? -4.425 7.649 -5.912 1.00 85.31 81 ASP A O 1
ATOM 596 N N . LYS A 1 82 ? -6.014 8.750 -4.793 1.00 90.38 82 LYS A N 1
ATOM 597 C CA . LYS A 1 82 ? -6.872 7.569 -4.607 1.00 90.38 82 LYS A CA 1
ATOM 598 C C . LYS A 1 82 ? -8.181 7.670 -5.391 1.00 90.38 82 LYS A C 1
ATOM 600 O O . LYS A 1 82 ? -8.774 8.734 -5.556 1.00 90.38 82 LYS A O 1
ATOM 605 N N . CYS A 1 83 ? -8.664 6.516 -5.852 1.00 92.56 83 CYS A N 1
ATOM 606 C CA . CYS A 1 83 ? -9.996 6.387 -6.436 1.00 92.56 83 CYS A CA 1
ATOM 607 C C . CYS A 1 83 ? -11.097 6.544 -5.373 1.00 92.56 83 CYS A C 1
ATOM 609 O O . CYS A 1 83 ? -10.868 6.293 -4.188 1.00 92.56 83 CYS A O 1
ATOM 611 N N . ASP A 1 84 ? -12.323 6.861 -5.797 1.00 94.12 84 ASP A N 1
ATOM 612 C CA . ASP A 1 84 ? -13.436 7.109 -4.867 1.00 94.12 84 ASP A CA 1
ATOM 613 C C . ASP A 1 84 ? -13.757 5.908 -3.970 1.00 94.12 84 ASP A C 1
ATOM 615 O O . ASP A 1 84 ? -14.093 6.081 -2.804 1.00 94.12 84 ASP A O 1
ATOM 619 N N . ARG A 1 85 ? -13.579 4.672 -4.458 1.00 94.50 85 ARG A N 1
ATOM 620 C CA . ARG A 1 85 ? -13.758 3.478 -3.614 1.00 94.50 85 ARG A CA 1
ATOM 621 C C . ARG A 1 85 ? -12.731 3.405 -2.480 1.00 94.50 85 ARG A C 1
ATOM 623 O O . ARG A 1 85 ? -13.079 2.969 -1.393 1.00 94.50 85 ARG A O 1
ATOM 630 N N . GLY A 1 86 ? -11.493 3.840 -2.719 1.00 94.38 86 GLY A N 1
ATOM 631 C CA . GLY A 1 86 ? -10.470 3.929 -1.674 1.00 94.38 86 GLY A CA 1
ATOM 632 C C . GLY A 1 86 ? -10.746 5.046 -0.672 1.00 94.38 86 GLY A C 1
ATOM 633 O O . GLY A 1 86 ? -10.460 4.879 0.507 1.00 94.38 86 GLY A O 1
ATOM 634 N N . ARG A 1 87 ? -11.368 6.147 -1.109 1.00 95.62 87 ARG A N 1
ATOM 635 C CA . ARG A 1 87 ? -11.839 7.210 -0.207 1.00 95.62 87 ARG A CA 1
ATOM 636 C C . ARG A 1 87 ? -12.997 6.735 0.667 1.00 95.62 87 ARG A C 1
ATOM 638 O O . ARG A 1 87 ? -12.968 6.920 1.873 1.00 95.62 87 ARG A O 1
ATOM 645 N N . HIS A 1 88 ? -13.981 6.057 0.078 1.00 95.88 88 HIS A N 1
ATOM 646 C CA . HIS A 1 88 ? -15.110 5.505 0.830 1.00 95.88 88 HIS A CA 1
ATOM 647 C C . HIS A 1 88 ? -14.706 4.375 1.783 1.00 95.88 88 HIS A C 1
ATOM 649 O O . HIS A 1 88 ? -15.387 4.174 2.779 1.00 95.88 88 HIS A O 1
ATOM 655 N N . ALA A 1 89 ? -13.605 3.659 1.525 1.00 97.31 89 ALA A N 1
ATOM 656 C CA . ALA A 1 89 ? -13.093 2.674 2.475 1.00 97.31 89 ALA A CA 1
ATOM 657 C C . ALA A 1 89 ? -12.755 3.312 3.836 1.00 97.31 89 ALA A C 1
ATOM 659 O O . ALA A 1 89 ? -13.081 2.719 4.857 1.00 97.31 89 ALA A O 1
ATOM 660 N N . ALA A 1 90 ? -12.194 4.530 3.859 1.00 97.94 90 ALA A N 1
ATOM 661 C CA . ALA A 1 90 ? -11.941 5.274 5.098 1.00 97.94 90 ALA A CA 1
ATOM 662 C C . ALA A 1 90 ? -13.244 5.518 5.871 1.00 97.94 90 ALA A C 1
ATOM 664 O O . ALA A 1 90 ? -13.357 5.116 7.023 1.00 9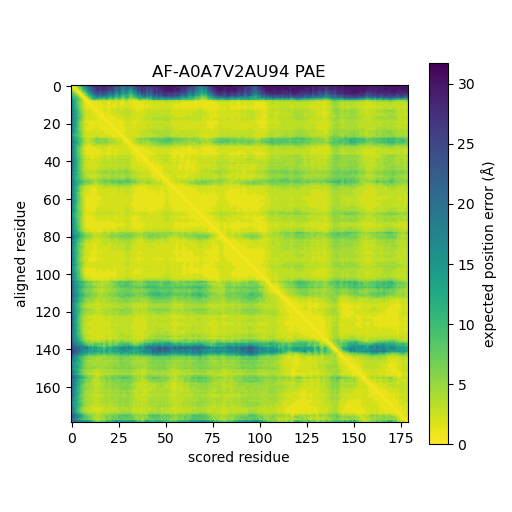7.94 90 ALA A O 1
ATOM 665 N N . MET A 1 91 ? -14.250 6.075 5.189 1.00 97.12 91 MET A N 1
ATOM 666 C CA . MET A 1 91 ? -15.576 6.349 5.755 1.00 97.12 91 MET A CA 1
ATOM 667 C C . MET A 1 91 ? -16.234 5.084 6.322 1.00 97.12 91 MET A C 1
ATOM 669 O O . MET A 1 91 ? -16.741 5.099 7.438 1.00 97.12 91 MET A O 1
ATOM 673 N N . ILE A 1 92 ? -16.198 3.972 5.581 1.00 97.44 92 ILE A N 1
ATOM 674 C CA . ILE A 1 92 ? -16.766 2.694 6.036 1.00 97.44 92 ILE A CA 1
ATOM 675 C C . ILE A 1 92 ? -16.056 2.210 7.305 1.00 97.44 92 ILE A C 1
ATOM 677 O O . ILE A 1 92 ? -16.711 1.764 8.241 1.00 97.44 92 ILE A O 1
ATOM 681 N N . LEU A 1 93 ? -14.725 2.292 7.355 1.00 98.44 93 LEU A N 1
ATOM 682 C CA . LEU A 1 93 ? -13.960 1.883 8.534 1.00 98.44 93 LEU A CA 1
ATOM 683 C C . LEU A 1 93 ? -14.280 2.756 9.757 1.00 98.44 93 LEU A C 1
ATOM 685 O O . LEU A 1 93 ? -14.444 2.215 10.850 1.00 98.44 93 LEU A O 1
ATOM 689 N N . GLU A 1 94 ? -14.434 4.069 9.580 1.00 98.19 94 GLU A N 1
ATOM 690 C CA . GLU A 1 94 ? -14.873 4.976 10.650 1.00 98.19 94 GLU A CA 1
ATOM 691 C C . GLU A 1 94 ? -16.278 4.624 11.159 1.00 98.19 94 GLU A C 1
ATOM 693 O O . GLU A 1 94 ? -16.490 4.527 12.368 1.00 98.19 94 GLU A O 1
ATOM 698 N N . GLU A 1 95 ? -17.234 4.370 10.259 1.00 97.81 95 GLU A N 1
ATOM 699 C CA . GLU A 1 95 ? -18.603 3.969 10.620 1.00 97.81 95 GLU A CA 1
ATOM 700 C C . GLU A 1 95 ? -18.653 2.616 11.348 1.00 97.81 95 GLU A C 1
ATOM 702 O O . GLU A 1 95 ? -19.515 2.397 12.202 1.00 97.81 95 GLU A O 1
ATOM 707 N N . LEU A 1 96 ? -17.707 1.721 11.052 1.00 97.38 96 LEU A N 1
ATOM 708 C CA . LEU A 1 96 ? -17.516 0.449 11.755 1.00 97.38 96 LEU A CA 1
ATOM 709 C C . LEU A 1 96 ? -16.806 0.607 13.113 1.00 97.38 96 LEU A C 1
ATOM 711 O O . LEU A 1 96 ? -16.679 -0.371 13.849 1.00 97.38 96 LEU A O 1
ATOM 715 N N . GLY A 1 97 ? -16.377 1.821 13.466 1.00 97.75 97 GLY A N 1
ATOM 716 C CA . GLY A 1 97 ? -15.782 2.152 14.759 1.00 97.75 97 GLY A CA 1
ATOM 717 C C . GLY A 1 97 ? -14.257 2.051 14.816 1.00 97.75 97 GLY A C 1
ATOM 718 O O . GLY A 1 97 ? -13.698 2.117 15.912 1.00 97.75 97 GLY A O 1
ATOM 719 N N . PHE A 1 98 ? -13.570 1.901 13.679 1.00 98.31 98 PHE A N 1
ATOM 720 C CA . PHE A 1 98 ? -12.111 1.987 13.642 1.00 98.31 98 PHE A CA 1
ATOM 721 C C . PHE A 1 98 ? -11.649 3.442 13.740 1.00 98.31 98 PHE A C 1
ATOM 723 O O . PHE A 1 98 ? -12.254 4.348 13.171 1.00 98.31 98 PHE A O 1
ATOM 730 N N . GLU A 1 99 ? -10.529 3.666 14.426 1.00 98.06 99 GLU A N 1
ATOM 731 C CA . GLU A 1 99 ? -9.851 4.958 14.373 1.00 98.06 99 GLU A CA 1
ATOM 732 C C . GLU A 1 99 ? -9.154 5.107 13.011 1.00 98.06 99 GLU A C 1
ATOM 734 O O . GLU A 1 99 ? -8.291 4.299 12.660 1.00 98.06 99 GLU A O 1
ATOM 739 N N . VAL A 1 100 ? -9.512 6.140 12.246 1.00 98.44 100 VAL A N 1
ATOM 740 C CA . VAL A 1 100 ? -8.934 6.419 10.927 1.00 98.44 100 VAL A CA 1
ATOM 741 C C . VAL A 1 100 ? -8.267 7.790 10.925 1.00 98.44 100 VAL A C 1
ATOM 743 O O . VAL A 1 100 ? -8.799 8.776 11.427 1.00 98.44 100 VAL A O 1
ATOM 746 N N . VAL A 1 101 ? -7.068 7.848 10.353 1.00 98.12 101 VAL A N 1
ATOM 747 C CA . VAL A 1 101 ? -6.350 9.085 10.052 1.00 98.12 101 VAL A CA 1
ATOM 748 C C . VAL A 1 101 ? -6.284 9.221 8.542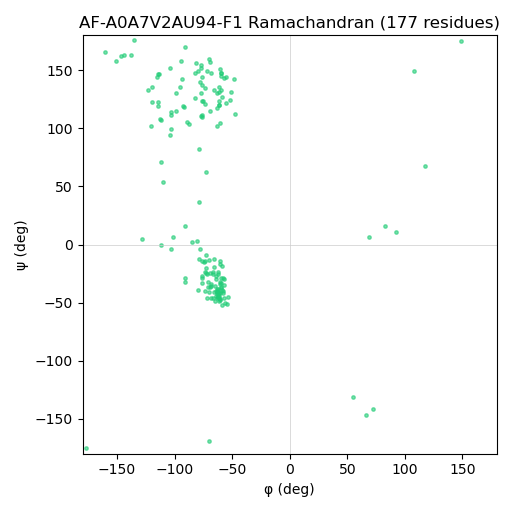 1.00 98.12 101 VAL A C 1
ATOM 750 O O . VAL A 1 101 ? -5.542 8.501 7.868 1.00 98.12 101 VAL A O 1
ATOM 753 N N . GLU A 1 102 ? -7.057 10.158 8.004 1.00 97.50 102 GLU A N 1
ATOM 754 C CA . GLU A 1 102 ? -7.004 10.489 6.587 1.00 97.50 102 GLU A CA 1
ATOM 755 C C . GLU A 1 102 ? -5.649 11.098 6.203 1.00 97.50 102 GLU A C 1
ATOM 757 O O . GLU A 1 102 ? -5.139 12.036 6.819 1.00 97.50 102 GLU A O 1
ATOM 762 N N . SER A 1 103 ? -5.087 10.587 5.117 1.00 95.44 103 SER A N 1
ATOM 763 C CA . SER A 1 103 ? -3.875 11.066 4.483 1.00 95.44 103 SER A CA 1
ATOM 764 C C . SER A 1 103 ? -4.202 11.612 3.100 1.00 95.44 103 SER A C 1
ATOM 766 O O . SER A 1 103 ? -4.637 10.885 2.207 1.00 95.44 103 SER A O 1
ATOM 768 N N . ARG A 1 104 ? -3.915 12.894 2.899 1.00 93.25 104 ARG A N 1
ATOM 769 C CA . ARG A 1 104 ? -3.904 13.560 1.590 1.00 93.25 104 ARG A CA 1
ATOM 770 C C . ARG A 1 104 ? -2.484 14.001 1.300 1.00 93.25 104 ARG A C 1
ATOM 772 O O . ARG A 1 104 ? -1.794 14.382 2.239 1.00 93.25 104 ARG A O 1
ATOM 779 N N . PHE A 1 105 ? -2.053 13.942 0.046 1.00 83.69 105 PHE A N 1
ATOM 780 C CA . PHE A 1 105 ? -0.663 14.196 -0.332 1.00 83.69 105 PHE A CA 1
ATOM 781 C C . PHE A 1 105 ? -0.527 15.595 -0.963 1.00 83.69 105 PHE A C 1
ATOM 783 O O . PHE A 1 105 ? -0.803 15.753 -2.156 1.00 83.69 105 PHE A O 1
ATOM 790 N N . PRO A 1 106 ? -0.173 16.639 -0.189 1.00 84.75 106 PRO A N 1
ATOM 791 C CA . PRO A 1 106 ? -0.107 17.990 -0.722 1.00 84.75 106 PRO A CA 1
ATOM 792 C C . PRO A 1 106 ? 1.171 18.192 -1.566 1.00 84.75 106 PRO A C 1
ATOM 794 O O . PRO A 1 106 ? 2.169 17.499 -1.347 1.00 84.75 106 PRO A O 1
ATOM 797 N N . PRO A 1 107 ? 1.167 19.128 -2.537 1.00 85.19 107 PRO A N 1
ATOM 798 C CA . PRO A 1 107 ? 2.295 19.329 -3.453 1.00 85.19 107 PRO A CA 1
ATOM 799 C C . PRO A 1 107 ? 3.645 19.637 -2.796 1.00 85.19 107 PRO A C 1
ATOM 801 O O . PRO A 1 107 ? 4.687 19.306 -3.354 1.00 85.19 107 PRO A O 1
ATOM 804 N N . ASP A 1 108 ? 3.649 20.279 -1.631 1.00 85.81 108 ASP A N 1
ATOM 805 C CA . ASP A 1 108 ? 4.853 20.630 -0.873 1.00 85.81 108 ASP A CA 1
ATOM 806 C C . ASP A 1 108 ? 5.517 19.430 -0.182 1.00 85.81 108 ASP A C 1
ATOM 808 O O . ASP A 1 108 ? 6.684 19.514 0.197 1.00 85.81 108 ASP A O 1
ATOM 812 N N . GLU A 1 109 ? 4.822 18.296 -0.089 1.00 82.00 109 GLU A N 1
ATOM 813 C CA . GLU A 1 109 ? 5.365 17.033 0.425 1.00 82.00 109 GLU A CA 1
ATOM 814 C C . GLU A 1 109 ? 5.747 16.048 -0.683 1.00 82.00 109 GLU A C 1
ATOM 816 O O . GLU A 1 109 ? 6.127 14.913 -0.400 1.00 82.00 109 GLU A O 1
ATOM 821 N N . TYR A 1 110 ? 5.676 16.465 -1.952 1.00 84.50 110 TYR A N 1
ATOM 822 C CA . TYR A 1 110 ? 6.084 15.629 -3.078 1.00 84.50 110 TYR A CA 1
ATOM 823 C C . TYR A 1 110 ? 7.565 15.272 -2.981 1.00 84.50 110 TYR A C 1
ATOM 825 O O . TYR A 1 110 ? 8.452 16.126 -3.017 1.00 84.50 110 TYR A O 1
ATOM 833 N N . GLU A 1 111 ? 7.837 13.974 -2.913 1.00 80.12 111 GLU A N 1
ATOM 834 C CA . GLU A 1 111 ? 9.193 13.457 -2.834 1.00 80.12 111 GLU A CA 1
ATOM 835 C C . GLU A 1 111 ? 9.732 13.140 -4.233 1.00 80.12 111 GLU A C 1
ATOM 837 O O . GLU A 1 111 ? 9.217 12.274 -4.941 1.00 80.12 111 GLU A O 1
ATOM 842 N N . SER A 1 112 ? 10.823 13.798 -4.628 1.00 82.88 112 SER A N 1
ATOM 843 C CA . SER A 1 112 ? 11.576 13.406 -5.822 1.00 82.88 112 SER A CA 1
ATOM 844 C C . SER A 1 112 ? 12.608 12.349 -5.444 1.00 82.88 112 SER A C 1
ATOM 846 O O . SER A 1 112 ? 13.634 12.655 -4.832 1.00 82.88 112 SER A O 1
ATOM 848 N N . ARG A 1 113 ? 12.329 11.088 -5.783 1.00 83.19 113 ARG A N 1
ATOM 849 C CA . ARG A 1 113 ? 13.204 9.951 -5.474 1.00 83.19 113 ARG A CA 1
ATOM 850 C C . ARG A 1 113 ? 13.782 9.342 -6.750 1.00 83.19 113 ARG A C 1
ATOM 852 O O . ARG A 1 113 ? 13.103 9.298 -7.778 1.00 83.19 113 ARG A O 1
ATOM 859 N N . PRO A 1 114 ? 15.022 8.824 -6.706 1.00 87.75 114 PRO A N 1
ATOM 860 C CA . PRO A 1 114 ? 15.501 7.926 -7.744 1.00 87.75 114 PRO A CA 1
ATOM 861 C C . PRO A 1 114 ? 14.538 6.743 -7.894 1.00 87.75 114 PRO A C 1
ATOM 863 O O . PRO A 1 114 ? 14.018 6.241 -6.901 1.00 87.75 114 PRO A O 1
ATOM 866 N N . LEU A 1 115 ? 14.355 6.262 -9.125 1.00 90.81 115 LEU A N 1
ATOM 867 C CA . LEU A 1 115 ? 13.444 5.159 -9.449 1.00 90.81 115 LEU A CA 1
ATOM 868 C C . LEU A 1 115 ? 14.209 3.878 -9.848 1.00 90.81 115 LEU A C 1
ATOM 870 O O . LEU A 1 115 ? 13.990 3.355 -10.945 1.00 90.81 115 LEU A O 1
ATOM 874 N N . PRO A 1 116 ? 15.153 3.369 -9.025 1.00 92.44 116 PRO A N 1
ATOM 875 C CA . PRO A 1 116 ? 16.044 2.285 -9.433 1.00 92.44 116 PRO A CA 1
ATOM 876 C C . PRO A 1 116 ? 15.280 0.999 -9.764 1.00 92.44 116 PRO A C 1
ATOM 878 O O . PRO A 1 116 ? 15.601 0.331 -10.743 1.00 92.44 116 PRO A O 1
ATOM 881 N N . TYR A 1 117 ? 14.229 0.680 -9.006 1.00 93.88 117 TYR A N 1
ATOM 882 C CA . TYR A 1 117 ? 13.399 -0.507 -9.233 1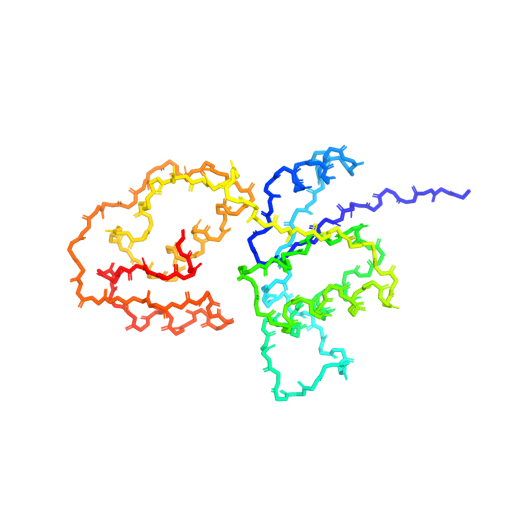.00 93.88 117 TYR A CA 1
ATOM 883 C C . TYR A 1 117 ? 12.512 -0.378 -10.476 1.00 93.88 117 TYR A C 1
ATOM 885 O O . TYR A 1 117 ? 12.185 -1.377 -11.115 1.00 93.88 117 TYR A O 1
ATOM 893 N N . SER A 1 118 ? 12.183 0.849 -10.884 1.00 95.19 118 SER A N 1
ATOM 894 C CA . SER A 1 118 ? 11.360 1.094 -12.066 1.00 95.19 118 SER A CA 1
ATOM 895 C C . SER A 1 118 ? 12.116 0.914 -13.379 1.00 95.19 118 SER A C 1
ATOM 897 O O . SER A 1 118 ? 11.516 0.467 -14.351 1.00 95.19 118 SER A O 1
ATOM 899 N N . VAL A 1 119 ? 13.416 1.230 -13.411 1.00 96.06 119 VAL A N 1
ATOM 900 C CA . VAL A 1 119 ? 14.251 1.188 -14.635 1.00 96.06 119 VAL A CA 1
ATOM 901 C C . VAL A 1 119 ? 15.322 0.087 -14.624 1.00 96.06 119 VAL A C 1
ATOM 903 O O . VAL A 1 119 ? 16.117 -0.044 -15.562 1.00 96.06 119 VAL A O 1
ATOM 906 N N . GLY A 1 120 ? 15.390 -0.679 -13.537 1.00 95.44 120 GLY A N 1
ATOM 907 C CA . GLY A 1 120 ? 16.326 -1.783 -13.359 1.00 95.44 120 GLY A CA 1
ATOM 908 C C . GLY A 1 120 ? 15.876 -3.079 -14.027 1.00 95.44 120 GLY A C 1
ATOM 909 O O . GLY A 1 120 ? 14.686 -3.301 -14.244 1.00 95.44 120 GLY A O 1
ATOM 910 N N . ARG A 1 121 ? 16.840 -3.950 -14.333 1.00 97.31 121 ARG A N 1
ATOM 911 C CA . ARG A 1 121 ? 16.600 -5.331 -14.770 1.00 97.31 121 ARG A CA 1
ATOM 912 C C . ARG A 1 121 ? 16.249 -6.218 -13.576 1.00 97.31 121 ARG A C 1
ATOM 914 O O . ARG A 1 121 ? 16.897 -6.126 -12.537 1.00 97.31 121 ARG A O 1
ATOM 921 N N . GLY A 1 122 ? 15.288 -7.112 -13.767 1.00 96.81 122 GLY A N 1
ATOM 922 C CA . GLY A 1 122 ? 14.962 -8.201 -12.845 1.00 96.81 122 GLY A CA 1
ATOM 923 C C . GLY A 1 122 ? 13.476 -8.562 -12.883 1.00 96.81 122 GLY A C 1
ATOM 924 O O . GLY A 1 122 ? 12.701 -7.861 -13.554 1.00 96.81 122 GLY A O 1
ATOM 925 N N . PRO A 1 123 ? 13.062 -9.614 -12.157 1.00 97.38 123 PRO A N 1
ATOM 926 C CA . PRO A 1 123 ? 11.666 -10.037 -12.084 1.00 97.38 123 PRO A CA 1
ATOM 927 C C . PRO A 1 123 ? 10.739 -8.869 -11.727 1.00 97.38 123 PRO A C 1
ATOM 929 O O . PRO A 1 123 ? 11.015 -8.089 -10.812 1.00 97.38 123 PRO A O 1
ATOM 932 N N . LEU A 1 124 ? 9.653 -8.699 -12.489 1.00 97.00 124 LEU A N 1
ATOM 933 C CA . LEU A 1 124 ? 8.754 -7.554 -12.319 1.00 97.00 124 LEU A CA 1
ATOM 934 C C . LEU A 1 124 ? 8.044 -7.594 -10.957 1.00 97.00 124 LEU A C 1
ATOM 936 O O . LEU A 1 124 ? 7.947 -6.558 -10.303 1.00 97.00 124 LEU A O 1
ATOM 940 N N . ALA A 1 125 ? 7.612 -8.783 -10.518 1.00 95.62 125 ALA A N 1
ATOM 941 C CA . ALA A 1 125 ? 6.976 -9.000 -9.218 1.00 95.62 125 ALA A CA 1
ATOM 942 C C . ALA A 1 125 ? 7.854 -8.519 -8.055 1.00 95.62 125 ALA A C 1
ATOM 944 O O . ALA A 1 125 ? 7.407 -7.726 -7.229 1.00 95.62 125 ALA A O 1
ATOM 945 N N . GLU A 1 126 ? 9.123 -8.930 -8.040 1.00 94.88 126 GLU A N 1
ATOM 946 C CA . GLU A 1 126 ? 10.084 -8.548 -7.001 1.00 94.88 126 GLU A CA 1
ATOM 947 C C . GLU A 1 126 ? 10.334 -7.040 -6.984 1.00 94.88 126 GLU A C 1
ATOM 949 O O . GLU A 1 126 ? 10.375 -6.420 -5.925 1.00 94.88 126 GLU A O 1
ATOM 954 N N . ARG A 1 127 ? 10.473 -6.416 -8.160 1.00 95.00 127 ARG A N 1
ATOM 955 C CA . ARG A 1 127 ? 10.696 -4.967 -8.240 1.00 95.00 127 ARG A CA 1
ATOM 956 C C . ARG A 1 127 ? 9.475 -4.165 -7.794 1.00 95.00 127 ARG A C 1
ATOM 958 O O . ARG A 1 127 ? 9.663 -3.131 -7.161 1.00 95.00 127 ARG A O 1
ATOM 965 N N . ILE A 1 128 ? 8.254 -4.623 -8.080 1.00 94.75 128 ILE A N 1
ATOM 966 C CA . ILE A 1 128 ? 7.023 -3.992 -7.576 1.00 94.75 128 ILE A CA 1
ATOM 967 C C . ILE A 1 128 ? 6.915 -4.142 -6.054 1.00 94.75 128 ILE A C 1
ATOM 969 O O . ILE A 1 128 ? 6.685 -3.144 -5.375 1.00 94.75 128 ILE A O 1
ATOM 973 N N . ASP A 1 129 ? 7.162 -5.337 -5.511 1.00 92.12 129 ASP A N 1
ATOM 974 C CA . ASP A 1 129 ? 7.187 -5.582 -4.060 1.00 92.12 129 ASP A CA 1
ATOM 975 C C . ASP A 1 129 ? 8.219 -4.689 -3.348 1.00 92.12 129 ASP A C 1
ATOM 977 O O . ASP A 1 129 ? 7.930 -4.076 -2.320 1.00 92.12 129 ASP A O 1
ATOM 981 N N . LEU A 1 130 ? 9.406 -4.521 -3.938 1.00 91.94 130 LEU A N 1
ATOM 982 C CA . LEU A 1 130 ? 10.422 -3.600 -3.429 1.00 91.94 130 LEU A CA 1
ATOM 983 C C . LEU A 1 130 ? 9.950 -2.144 -3.429 1.00 91.94 130 LEU A C 1
ATOM 985 O O . LEU A 1 130 ? 10.199 -1.447 -2.448 1.00 91.94 130 LEU A O 1
ATOM 989 N N . ILE A 1 131 ? 9.261 -1.676 -4.478 1.00 91.81 131 ILE A N 1
ATOM 990 C CA . ILE A 1 131 ? 8.701 -0.315 -4.494 1.00 91.81 131 ILE A CA 1
ATOM 991 C C . ILE A 1 131 ? 7.660 -0.149 -3.382 1.00 91.81 131 ILE A C 1
ATOM 993 O O . ILE A 1 131 ? 7.736 0.832 -2.638 1.00 91.81 131 ILE A O 1
ATOM 997 N N . MET A 1 132 ? 6.754 -1.118 -3.217 1.00 91.06 132 MET A N 1
ATOM 998 C CA . MET A 1 132 ? 5.731 -1.103 -2.164 1.00 91.06 132 MET A CA 1
ATOM 999 C C . MET A 1 132 ? 6.342 -1.085 -0.760 1.00 91.06 132 MET A C 1
ATOM 1001 O O . MET A 1 132 ? 5.933 -0.292 0.084 1.00 91.06 132 MET A O 1
ATOM 1005 N N . LYS A 1 133 ? 7.402 -1.862 -0.515 1.00 88.69 133 LYS A N 1
ATOM 1006 C CA . LYS A 1 133 ? 8.157 -1.798 0.750 1.00 88.69 133 LYS A CA 1
ATOM 1007 C C . LYS A 1 133 ? 8.712 -0.405 1.027 1.00 88.69 133 LYS A C 1
ATOM 1009 O O . LYS A 1 133 ? 8.817 -0.010 2.189 1.00 88.69 133 LYS A O 1
ATOM 1014 N N . THR A 1 134 ? 8.996 0.377 -0.020 1.00 88.00 134 THR A N 1
ATOM 1015 C CA . THR A 1 134 ? 9.468 1.746 0.174 1.00 88.00 134 THR A CA 1
ATOM 1016 C C . THR A 1 134 ? 8.413 2.733 0.657 1.00 88.00 134 THR A C 1
ATOM 1018 O O . THR A 1 134 ? 8.773 3.857 1.009 1.00 88.00 134 THR A O 1
ATOM 1021 N N . VAL A 1 135 ? 7.129 2.362 0.694 1.00 88.50 135 VAL A N 1
ATOM 1022 C CA . VAL A 1 135 ? 6.076 3.212 1.269 1.00 88.50 135 VAL A CA 1
ATOM 1023 C C . VAL A 1 135 ? 6.376 3.485 2.743 1.00 88.50 135 VAL A C 1
ATOM 1025 O O . VAL A 1 135 ? 6.414 4.647 3.152 1.00 88.50 135 VAL A O 1
ATOM 1028 N N . VAL A 1 136 ? 6.699 2.434 3.501 1.00 85.38 136 VAL A N 1
ATOM 1029 C CA . VAL A 1 136 ? 7.008 2.515 4.937 1.00 85.38 136 VAL A CA 1
ATOM 1030 C C . VAL A 1 136 ? 8.494 2.713 5.237 1.00 85.38 136 VAL A C 1
ATOM 1032 O O . VAL A 1 136 ? 8.817 3.381 6.217 1.00 85.38 136 VAL A O 1
ATOM 1035 N N . ASP A 1 137 ? 9.391 2.174 4.403 1.00 81.25 137 ASP A N 1
ATOM 1036 C CA . ASP A 1 137 ? 10.842 2.292 4.585 1.00 81.25 137 ASP A CA 1
ATOM 1037 C C . ASP A 1 137 ? 11.512 2.987 3.382 1.00 81.25 137 ASP A C 1
ATOM 1039 O O . ASP A 1 137 ? 11.742 2.375 2.337 1.00 81.25 137 ASP A O 1
ATOM 1043 N N . PRO A 1 138 ? 11.864 4.279 3.487 1.00 71.94 138 PRO A N 1
ATOM 1044 C CA . PRO A 1 138 ? 12.484 5.001 2.386 1.00 71.94 138 PRO A CA 1
ATOM 1045 C C . PRO A 1 138 ? 13.877 4.507 1.995 1.00 71.94 138 PRO A C 1
ATOM 1047 O O . PRO A 1 138 ? 14.369 4.944 0.947 1.00 71.94 138 PRO A O 1
ATOM 1050 N N . ALA A 1 139 ? 14.535 3.671 2.800 1.00 71.00 139 ALA A N 1
ATOM 1051 C CA . ALA A 1 139 ? 15.860 3.169 2.481 1.00 71.00 139 ALA A CA 1
ATOM 1052 C C . ALA A 1 139 ? 15.754 2.057 1.418 1.00 71.00 139 ALA A C 1
ATOM 1054 O O . ALA A 1 139 ? 15.267 0.966 1.713 1.00 71.00 139 ALA A O 1
ATOM 1055 N N . PRO A 1 140 ? 16.203 2.281 0.166 1.00 62.12 140 PRO A N 1
ATOM 1056 C CA . PRO A 1 140 ? 16.280 1.186 -0.792 1.00 62.12 140 PRO A CA 1
ATOM 1057 C C . PRO A 1 140 ? 17.251 0.119 -0.251 1.00 62.12 140 PRO A C 1
ATOM 1059 O O . PRO A 1 140 ? 18.332 0.494 0.217 1.00 62.12 140 PRO A O 1
ATOM 1062 N N . PRO A 1 141 ? 16.928 -1.190 -0.311 1.00 66.19 141 PRO A N 1
ATOM 1063 C CA . PRO A 1 141 ? 17.879 -2.238 0.040 1.00 66.19 141 PRO A CA 1
ATOM 1064 C C . PRO A 1 141 ? 19.240 -2.031 -0.634 1.00 66.19 141 PRO A C 1
ATOM 1066 O O . PRO A 1 141 ? 19.326 -1.594 -1.787 1.00 66.19 141 PRO A O 1
ATOM 1069 N N . ALA A 1 142 ? 20.311 -2.341 0.101 1.00 64.88 142 ALA A N 1
ATOM 1070 C CA . ALA A 1 142 ? 21.681 -2.189 -0.371 1.00 64.88 142 ALA A CA 1
ATOM 1071 C C . ALA A 1 142 ? 21.911 -3.059 -1.620 1.00 64.88 142 ALA A C 1
ATOM 1073 O O . ALA A 1 142 ? 22.026 -4.277 -1.523 1.00 64.88 142 ALA A O 1
ATOM 1074 N N . GLY A 1 143 ? 21.959 -2.424 -2.794 1.00 80.00 143 GLY A N 1
ATOM 1075 C CA . GLY A 1 143 ? 22.127 -3.094 -4.088 1.00 80.00 143 GLY A CA 1
ATOM 1076 C C . GLY A 1 143 ? 20.934 -2.894 -5.027 1.00 80.00 143 GLY A C 1
ATOM 1077 O O . GLY A 1 143 ? 20.226 -3.858 -5.314 1.00 80.00 143 GLY A O 1
ATOM 1078 N N . PRO A 1 144 ? 20.686 -1.665 -5.523 1.00 86.38 144 PRO A N 1
ATOM 1079 C CA . PRO A 1 144 ? 19.666 -1.451 -6.542 1.00 86.38 144 PRO A CA 1
ATOM 1080 C C . PRO A 1 144 ? 19.977 -2.274 -7.805 1.00 86.38 144 PRO A C 1
ATOM 1082 O O . PRO A 1 144 ? 21.151 -2.460 -8.142 1.00 86.38 144 PRO A O 1
ATOM 1085 N N . PRO A 1 145 ? 18.949 -2.739 -8.538 1.00 92.19 145 PRO A N 1
ATOM 1086 C CA . PRO A 1 145 ? 19.154 -3.479 -9.777 1.00 92.19 145 PRO A CA 1
ATOM 1087 C C . PRO A 1 145 ? 19.916 -2.639 -10.807 1.00 92.19 145 PRO A C 1
ATOM 1089 O O . PRO A 1 145 ? 19.758 -1.418 -10.891 1.00 92.19 145 PRO A O 1
ATOM 1092 N N . ALA A 1 146 ? 20.717 -3.305 -11.640 1.00 94.06 146 ALA A N 1
ATOM 1093 C CA . ALA A 1 146 ? 21.387 -2.646 -12.752 1.00 94.06 146 ALA A CA 1
ATOM 1094 C C . ALA A 1 146 ? 20.347 -2.070 -13.722 1.00 94.06 146 ALA A C 1
ATOM 1096 O O . ALA A 1 146 ? 19.417 -2.767 -14.138 1.00 94.06 146 ALA A O 1
ATOM 1097 N N . ARG A 1 147 ? 20.512 -0.801 -14.104 1.00 96.12 147 ARG A N 1
ATOM 1098 C CA . ARG A 1 147 ? 19.663 -0.151 -15.109 1.00 96.12 147 ARG A CA 1
ATOM 1099 C C . ARG A 1 147 ? 19.698 -0.932 -16.427 1.00 96.12 147 ARG A C 1
ATOM 1101 O O . ARG A 1 147 ? 20.749 -1.433 -16.825 1.00 96.12 147 ARG A O 1
ATOM 1108 N N . CYS A 1 148 ? 18.567 -1.002 -17.122 1.00 97.50 148 CYS A N 1
ATOM 1109 C CA . CYS A 1 148 ? 18.475 -1.621 -18.445 1.00 97.50 148 CYS A CA 1
ATOM 1110 C C . CYS A 1 148 ? 17.614 -0.799 -19.408 1.00 97.50 148 CYS A C 1
ATOM 1112 O O . CYS A 1 148 ? 16.839 0.051 -18.972 1.00 97.50 148 CYS A O 1
ATOM 1114 N N . GLU A 1 149 ? 17.740 -1.066 -20.708 1.00 98.00 149 GLU A N 1
ATOM 1115 C CA . GLU A 1 149 ? 16.810 -0.547 -21.717 1.00 98.00 149 GLU A CA 1
ATOM 1116 C C . GLU A 1 149 ? 15.492 -1.337 -21.686 1.00 98.00 149 GLU A C 1
ATOM 1118 O O . GLU A 1 149 ? 15.533 -2.571 -21.574 1.00 98.00 149 GLU A O 1
ATOM 1123 N N . PRO A 1 150 ? 14.330 -0.661 -21.770 1.00 97.69 150 PRO A N 1
ATOM 1124 C CA . PRO A 1 150 ? 13.044 -1.326 -21.673 1.00 97.69 150 PRO A CA 1
ATOM 1125 C C . PRO A 1 150 ? 12.731 -2.124 -22.936 1.00 97.69 150 PRO A C 1
ATOM 1127 O O . PRO A 1 150 ? 12.838 -1.612 -24.048 1.00 97.69 150 PRO A O 1
ATOM 1130 N N . SER A 1 151 ? 12.254 -3.357 -22.767 1.00 97.81 151 SER A N 1
ATOM 1131 C CA . SER A 1 151 ? 11.549 -4.062 -23.852 1.00 97.81 151 SER A CA 1
ATOM 1132 C C . SER A 1 151 ? 10.039 -3.815 -23.816 1.00 97.81 151 SER A C 1
ATOM 1134 O O . SER A 1 151 ? 9.384 -3.848 -24.852 1.00 97.81 151 SER A O 1
ATOM 1136 N N . HIS A 1 152 ? 9.500 -3.571 -22.618 1.00 97.69 152 HIS A N 1
ATOM 1137 C CA . HIS A 1 152 ? 8.080 -3.385 -22.331 1.00 97.69 152 HIS A CA 1
ATOM 1138 C C . HIS A 1 152 ? 7.904 -2.338 -21.227 1.00 97.69 152 HIS A C 1
ATOM 1140 O O . HIS A 1 152 ? 8.838 -2.045 -20.475 1.00 97.69 152 HIS A O 1
ATOM 1146 N N . GLY A 1 153 ? 6.684 -1.816 -21.101 1.00 96.25 153 GLY A N 1
ATOM 1147 C CA . GLY A 1 153 ? 6.280 -0.954 -19.997 1.00 96.25 153 GLY A CA 1
ATOM 1148 C C . GLY A 1 153 ? 5.069 -1.519 -19.266 1.00 96.25 153 GLY A C 1
ATOM 1149 O O . GLY A 1 153 ? 4.084 -1.894 -19.897 1.00 96.25 153 GLY A O 1
ATOM 1150 N N . PHE A 1 154 ? 5.135 -1.543 -17.939 1.00 96.50 154 PHE A N 1
ATOM 1151 C CA . PHE A 1 154 ? 3.999 -1.824 -17.071 1.00 96.50 154 PHE A CA 1
ATOM 1152 C C . PHE A 1 154 ? 3.426 -0.501 -16.544 1.00 96.50 154 PHE A C 1
ATOM 1154 O O . PHE A 1 154 ? 4.105 0.219 -15.814 1.00 96.50 154 PHE A O 1
ATOM 1161 N N . TRP A 1 155 ? 2.185 -0.178 -16.921 1.00 94.00 155 TRP A N 1
ATOM 1162 C CA . TRP A 1 155 ? 1.425 0.970 -16.409 1.00 94.00 155 TRP A CA 1
ATOM 1163 C C . TRP A 1 155 ? 0.259 0.463 -15.569 1.00 94.00 155 TRP A C 1
ATOM 1165 O O . TRP A 1 155 ? -0.723 -0.044 -16.109 1.00 94.00 155 TRP A O 1
ATOM 1175 N N . GLY A 1 156 ? 0.342 0.617 -14.253 1.00 86.88 156 GLY A N 1
ATOM 1176 C CA . GLY A 1 156 ? -0.726 0.148 -13.383 1.00 86.88 156 GLY A CA 1
ATOM 1177 C C . GLY A 1 156 ? -0.504 0.467 -11.917 1.00 86.88 156 GLY A C 1
ATOM 1178 O O . GLY A 1 156 ? 0.453 1.152 -11.549 1.00 86.88 156 GLY A O 1
ATOM 1179 N N . VAL A 1 157 ? -1.423 -0.047 -11.108 1.00 88.06 157 VAL A N 1
ATOM 1180 C CA . VAL A 1 157 ? -1.257 -0.255 -9.666 1.00 88.06 157 VAL A CA 1
ATOM 1181 C C . VAL A 1 157 ? -0.785 -1.696 -9.433 1.00 88.06 157 VAL A C 1
ATOM 1183 O O . VAL A 1 157 ? -1.028 -2.540 -10.307 1.00 88.06 157 VAL A O 1
ATOM 1186 N N . PRO A 1 158 ? -0.151 -2.010 -8.292 1.00 88.75 158 PRO A N 1
ATOM 1187 C CA . PRO A 1 158 ? 0.165 -3.389 -7.941 1.00 88.75 158 PRO A CA 1
ATOM 1188 C C . PRO A 1 158 ? -1.092 -4.273 -8.034 1.00 88.75 158 PRO A C 1
ATOM 1190 O O . PRO A 1 158 ? -2.125 -3.938 -7.445 1.00 88.75 158 PRO A O 1
ATOM 1193 N N . PRO A 1 159 ? -1.066 -5.361 -8.823 1.00 91.00 159 PRO A N 1
ATOM 1194 C CA . PRO A 1 159 ? -2.225 -6.227 -8.967 1.00 91.00 159 PRO A CA 1
ATOM 1195 C C . PRO A 1 159 ? -2.442 -7.027 -7.683 1.00 91.00 159 PRO A C 1
ATOM 1197 O O . PRO A 1 159 ? -1.491 -7.423 -7.023 1.00 91.00 159 PRO A O 1
ATOM 1200 N N . ASN A 1 160 ? -3.696 -7.362 -7.371 1.00 90.44 160 ASN A N 1
ATOM 1201 C CA . ASN A 1 160 ? -3.980 -8.285 -6.267 1.00 90.44 160 ASN A CA 1
ATOM 1202 C C . ASN A 1 160 ? -3.338 -9.670 -6.490 1.00 90.44 160 ASN A C 1
ATOM 1204 O O . ASN A 1 160 ? -2.948 -10.336 -5.538 1.00 90.44 160 ASN A O 1
ATOM 1208 N N . ASP A 1 161 ? -3.262 -10.123 -7.745 1.00 90.69 161 ASP A N 1
ATOM 1209 C CA . ASP A 1 161 ? -2.606 -11.376 -8.119 1.00 90.69 161 ASP A CA 1
ATOM 1210 C C . ASP A 1 161 ? -1.240 -11.090 -8.751 1.00 90.69 161 ASP A C 1
ATOM 1212 O O . ASP A 1 161 ? -1.153 -10.758 -9.933 1.00 90.69 161 ASP A O 1
ATOM 1216 N N . PHE A 1 162 ? -0.173 -11.223 -7.962 1.00 92.06 162 PHE A N 1
ATOM 1217 C CA . PHE A 1 162 ? 1.197 -10.944 -8.403 1.00 92.06 162 PHE A CA 1
ATOM 1218 C C . PHE A 1 162 ? 1.697 -11.901 -9.489 1.00 92.06 162 PHE A C 1
ATOM 1220 O O . PHE A 1 162 ? 2.593 -11.529 -10.240 1.00 92.06 162 PHE A O 1
ATOM 1227 N N . ARG A 1 163 ? 1.086 -13.083 -9.656 1.00 94.12 163 ARG A N 1
ATOM 1228 C CA . ARG A 1 163 ? 1.513 -14.073 -10.664 1.00 94.12 163 ARG A CA 1
ATOM 1229 C C . ARG A 1 163 ? 1.395 -13.545 -12.092 1.00 94.12 163 ARG A C 1
ATOM 1231 O O . ARG A 1 163 ? 2.087 -14.012 -12.988 1.00 94.12 163 ARG A O 1
ATOM 1238 N N . ILE A 1 164 ? 0.529 -12.555 -12.327 1.00 94.06 164 ILE A N 1
ATOM 1239 C CA . ILE A 1 164 ? 0.424 -11.907 -13.641 1.00 94.06 164 ILE A CA 1
ATOM 1240 C C . ILE A 1 164 ? 1.716 -11.173 -14.026 1.00 94.06 164 ILE A C 1
ATOM 1242 O O . ILE A 1 164 ? 2.010 -11.020 -15.209 1.00 94.06 164 ILE A O 1
ATOM 1246 N N . LEU A 1 165 ? 2.495 -10.728 -13.038 1.00 96.12 165 LEU A N 1
ATOM 1247 C CA . LEU A 1 165 ? 3.744 -10.002 -13.249 1.00 96.12 165 LEU A CA 1
ATOM 1248 C C . LEU A 1 165 ? 4.859 -10.931 -13.747 1.00 96.12 165 LEU A C 1
ATOM 1250 O O . LEU A 1 165 ? 5.761 -10.466 -14.441 1.00 96.12 165 LEU A O 1
ATOM 1254 N N . ASP A 1 166 ? 4.756 -12.235 -13.482 1.00 96.56 166 ASP A N 1
ATOM 1255 C CA . ASP A 1 166 ? 5.714 -13.254 -13.935 1.00 96.56 166 ASP A CA 1
ATOM 1256 C C . ASP A 1 166 ? 5.655 -13.486 -15.455 1.00 96.56 166 ASP A C 1
ATOM 1258 O O . ASP A 1 166 ? 6.552 -14.089 -16.040 1.00 96.56 166 ASP A O 1
ATOM 1262 N N . LEU A 1 167 ? 4.609 -12.981 -16.119 1.00 96.12 167 LEU A N 1
ATOM 1263 C CA . LEU A 1 167 ? 4.466 -13.031 -17.576 1.00 96.12 167 LEU A CA 1
ATOM 1264 C C . LEU A 1 167 ? 5.356 -12.007 -18.296 1.00 96.12 167 LEU A C 1
ATOM 1266 O O . LEU A 1 167 ? 5.519 -12.081 -19.515 1.00 96.12 167 LEU A O 1
ATOM 1270 N N . PHE A 1 168 ? 5.899 -11.028 -17.569 1.00 97.44 168 PHE A N 1
ATOM 1271 C CA . PHE A 1 168 ? 6.649 -9.922 -18.148 1.00 97.44 168 PHE A CA 1
ATOM 1272 C C . PHE A 1 168 ? 8.156 -10.205 -18.178 1.00 97.44 168 PHE A C 1
ATOM 1274 O O . PHE A 1 168 ? 8.709 -10.735 -17.213 1.00 97.44 168 PHE A O 1
ATOM 1281 N N . PRO A 1 169 ? 8.871 -9.783 -19.239 1.00 97.88 169 PRO A N 1
ATOM 1282 C CA . PRO A 1 169 ? 10.325 -9.886 -19.275 1.00 97.88 169 PRO A CA 1
ATOM 1283 C C . PRO A 1 169 ? 10.989 -9.089 -18.150 1.00 97.88 169 PRO A C 1
ATOM 1285 O O . PRO A 1 169 ? 10.522 -8.012 -17.772 1.00 97.88 169 PRO A O 1
ATOM 1288 N N . GLU A 1 170 ? 12.165 -9.534 -17.710 1.00 98.31 170 GLU A N 1
ATOM 1289 C CA . GLU A 1 170 ? 12.959 -8.837 -16.687 1.00 98.31 170 GLU A CA 1
ATOM 1290 C C . GLU A 1 170 ? 13.383 -7.412 -17.080 1.00 98.31 170 GLU A C 1
ATOM 1292 O O . GLU A 1 170 ? 13.783 -6.619 -16.232 1.00 98.31 170 GLU A O 1
ATOM 1297 N N . THR A 1 171 ? 13.318 -7.076 -18.370 1.00 98.25 171 THR A N 1
ATOM 1298 C CA . THR A 1 171 ? 13.598 -5.735 -18.902 1.00 98.25 171 THR A CA 1
ATOM 1299 C C . THR A 1 171 ? 12.346 -4.858 -18.990 1.00 98.25 171 THR A C 1
ATOM 1301 O O . THR A 1 171 ? 12.343 -3.857 -19.699 1.00 98.25 171 THR A O 1
ATOM 1304 N N . THR A 1 172 ? 11.256 -5.220 -18.315 1.00 98.19 172 THR A N 1
ATOM 1305 C CA . THR A 1 172 ? 10.038 -4.398 -18.266 1.00 98.19 172 THR A CA 1
ATOM 1306 C C . THR A 1 172 ? 10.238 -3.212 -17.330 1.00 98.19 172 THR A C 1
ATOM 1308 O O . THR A 1 172 ? 10.535 -3.396 -16.150 1.00 98.19 172 THR A O 1
ATOM 1311 N N . HIS A 1 173 ? 10.057 -1.987 -17.813 1.00 97.81 173 HIS A N 1
ATOM 1312 C CA . HIS A 1 173 ? 10.072 -0.811 -16.940 1.00 97.81 173 HIS A CA 1
ATOM 1313 C C . HIS A 1 173 ? 8.715 -0.607 -16.263 1.00 97.81 173 HIS A C 1
ATOM 1315 O O . HIS A 1 173 ? 7.672 -0.922 -16.836 1.00 97.81 173 HIS A O 1
ATOM 1321 N N . ILE A 1 174 ? 8.736 -0.076 -15.042 1.00 97.19 174 ILE A N 1
ATOM 1322 C CA . ILE A 1 174 ? 7.537 0.231 -14.251 1.00 97.19 174 ILE A CA 1
ATOM 1323 C C . ILE A 1 174 ? 7.227 1.719 -14.395 1.00 97.19 174 ILE A C 1
ATOM 1325 O O . ILE A 1 174 ? 8.094 2.572 -14.202 1.00 97.19 174 ILE A O 1
ATOM 1329 N N . TYR A 1 175 ? 5.977 2.034 -14.701 1.00 93.62 175 TYR A N 1
ATOM 1330 C CA . TYR A 1 175 ? 5.495 3.393 -14.889 1.00 93.62 175 TYR A CA 1
ATOM 1331 C C . TYR A 1 175 ? 4.148 3.611 -14.185 1.00 93.62 175 TYR A C 1
ATOM 1333 O O . TYR A 1 175 ? 3.529 2.686 -13.658 1.00 93.62 175 TYR A O 1
ATOM 1341 N N . GLY A 1 176 ? 3.661 4.852 -14.221 1.00 87.38 176 GLY A N 1
ATOM 1342 C CA . GLY A 1 176 ? 2.354 5.205 -13.670 1.00 87.38 176 GLY A CA 1
ATOM 1343 C C . GLY A 1 176 ? 2.343 5.188 -12.144 1.00 87.38 176 GLY A C 1
ATOM 1344 O O . GLY A 1 176 ? 3.304 5.626 -11.531 1.00 87.38 176 GLY A O 1
ATOM 1345 N N . TRP A 1 177 ? 1.243 4.712 -11.563 1.00 83.06 177 TRP A N 1
ATOM 1346 C CA . TRP A 1 177 ? 0.945 4.797 -10.128 1.00 83.06 177 TRP A CA 1
ATOM 1347 C C . TRP A 1 177 ? 1.824 3.929 -9.229 1.00 83.06 177 TRP A C 1
ATOM 1349 O O . TRP A 1 177 ? 1.945 4.219 -8.049 1.00 83.06 177 TRP A O 1
ATOM 1359 N N . THR A 1 178 ? 2.401 2.850 -9.762 1.00 87.31 178 THR A N 1
ATOM 1360 C CA . THR A 1 178 ? 3.230 1.937 -8.960 1.00 87.31 178 THR A CA 1
ATOM 1361 C C . THR A 1 178 ? 4.587 2.542 -8.590 1.00 87.31 178 THR A C 1
ATOM 1363 O O . THR A 1 178 ? 5.181 2.077 -7.629 1.00 87.31 178 THR A O 1
ATOM 1366 N N . ARG A 1 179 ? 5.105 3.511 -9.360 1.00 77.81 179 ARG A N 1
ATOM 1367 C CA . ARG A 1 179 ? 6.443 4.100 -9.151 1.00 77.81 179 ARG A CA 1
ATOM 1368 C C . ARG A 1 179 ? 6.410 5.239 -8.134 1.00 77.81 179 ARG A C 1
ATOM 1370 O O . ARG A 1 179 ? 7.459 5.423 -7.484 1.00 77.81 179 ARG A O 1
#

Organism: Eiseniibacteriota bacterium (NCBI:txid2212470)